Protein AF-A0A534DVJ3-F1 (afdb_monomer_lite)

Secondary structure (DSSP, 8-state):
--PPPHHHHHHHHHHH--EES--SSEEEEETTEEEEEEEEETTEEEPPEEEEEEEE--SS-S---TTS--GGGEEEEESS---PPTT--EEEEESSEE---TT--------GGGT--B-TT-EEEBTTS-EEEHHHHHHHHHTT---EEEEE-GGG-EEEEE------------EEEE-TTS-EEEE-TTPEEEBTTS-EEEGGG--TT--B----EEEETTEEEEEETTTTEEEEHHHHHHHHHHHTTSS---TTEEEEETTS-TT---GGGEEEEEHHHHHHHHHHHHH-TT--HHHHHHHHHT-

Sequence (307 aa):
MSIKSDNWIRRMAREHAMIEPFEPGQVREVNGHRIVSYGTSSYGYDVRCADEFKIFTNINSTIVDPKNFDEKSFVDFRGDVCIVPPNSFALARTVEYFRVPRNVLIITVGKSTFARCFRGDTRVALVDGRSATLEEMARGHDSGELYWGYSIGPGSRLIVTLLDAPRFIGRDALSEVALDNGELIHATPDHLFMRRDGRMAQAQSLRPGDGLMPLYRDLVRGYEAVYQPLGGYMYPTHRLADEWNLRHEIYADIPGTHRHHMDFDRRNNRPTNIERMPASEHIRLHNADNYGEEFDPDAHGAAIQAS

Foldseek 3Di:
DDQDFLVVVVCCCVVPVQKPPADSDWDQDDPNDGDDIFHGDGRDGRWDWAQKKWAADCPPDPDQDPVDHDSVRTDIGGDPDDDHDAPTDMDTDTPMDGDADPVDDDDDDDDPVVPWDWPQQQWFQFLLRDTHGLVRVLVVVVVVDWTWGWDQDPPRWIAIDTPPRRHDDDDDDWQWDADPVRDIITIRQQHWFQFLVRDTDGSVRDDPPTHTDDWDWDADPQFIWTATSVVRDTGTLLVSLVVVCCVVPVDHDDPQWDWDQCVNRNRGSHNVRIDIDHNLVVQVVVQCVPPPPPDDSVVVVVVVVVD

pLDDT: mean 87.38, std 13.04, range [31.83, 98.44]

Radius of gyration: 26.39 Å; chains: 1; bounding box: 72×38×75 Å

Structure (mmCIF, N/CA/C/O backbone):
data_AF-A0A534DVJ3-F1
#
_entry.id   AF-A0A534DVJ3-F1
#
loop_
_atom_site.group_PDB
_atom_site.id
_atom_site.type_symbol
_atom_site.label_atom_id
_atom_site.label_alt_id
_atom_site.label_comp_id
_atom_site.label_asym_id
_atom_site.label_entity_id
_atom_site.label_seq_id
_atom_site.pdbx_PDB_ins_code
_atom_site.Cartn_x
_atom_site.Cartn_y
_atom_site.Cartn_z
_atom_site.occupancy
_atom_site.B_iso_or_equiv
_atom_site.auth_seq_id
_atom_site.auth_comp_id
_atom_site.auth_asym_id
_atom_site.auth_atom_id
_atom_site.pdbx_PDB_model_num
ATOM 1 N N . MET A 1 1 ? -19.506 10.132 29.745 1.00 70.50 1 MET A N 1
ATOM 2 C CA . MET A 1 1 ? -19.384 8.718 29.319 1.00 70.50 1 MET A CA 1
ATOM 3 C C . MET A 1 1 ? -17.905 8.376 29.250 1.00 70.50 1 MET A C 1
ATOM 5 O O . MET A 1 1 ? -17.149 9.218 28.792 1.00 70.50 1 MET A O 1
ATOM 9 N N . SER A 1 2 ? -17.488 7.214 29.752 1.00 88.19 2 SER A N 1
ATOM 10 C CA . SER A 1 2 ? -16.088 6.765 29.715 1.00 88.19 2 SER A CA 1
ATOM 11 C C . SER A 1 2 ? -15.912 5.600 28.743 1.00 88.19 2 SER A C 1
ATOM 13 O O . SER A 1 2 ? -16.839 4.803 28.572 1.00 88.19 2 SER A O 1
ATOM 15 N N . ILE A 1 3 ? -14.722 5.493 28.144 1.00 92.94 3 ILE A N 1
ATOM 16 C CA . ILE A 1 3 ? -14.326 4.329 27.344 1.00 92.94 3 ILE A CA 1
ATOM 17 C C . ILE A 1 3 ? -14.332 3.094 28.252 1.00 92.94 3 ILE A C 1
ATOM 19 O O . ILE A 1 3 ? -13.865 3.141 29.393 1.00 92.94 3 ILE A O 1
ATOM 23 N N . LYS A 1 4 ? -14.922 2.001 27.768 1.00 95.50 4 LYS A N 1
ATOM 24 C CA . LYS A 1 4 ? -15.084 0.765 28.536 1.00 95.50 4 LYS A CA 1
ATOM 25 C C . LYS A 1 4 ? -13.904 -0.171 28.302 1.00 95.50 4 LYS A C 1
ATOM 27 O O . LYS A 1 4 ? -13.424 -0.293 27.182 1.00 95.50 4 LYS A O 1
ATOM 32 N N . SER A 1 5 ? -13.445 -0.817 29.371 1.00 96.25 5 SER A N 1
ATOM 33 C CA . SER A 1 5 ? -12.366 -1.804 29.310 1.00 96.25 5 SER A CA 1
ATOM 34 C C . SER A 1 5 ? -12.845 -3.145 28.761 1.00 96.25 5 SER A C 1
ATOM 36 O O . SER A 1 5 ? -14.035 -3.470 28.810 1.00 96.25 5 SER A O 1
ATOM 38 N N . ASP A 1 6 ? -11.889 -3.953 28.321 1.00 96.62 6 ASP A N 1
ATOM 39 C CA . ASP A 1 6 ? -12.062 -5.350 27.928 1.00 96.62 6 ASP A CA 1
ATOM 40 C C . ASP A 1 6 ? -12.907 -6.174 28.919 1.00 96.62 6 ASP A C 1
ATOM 42 O O . ASP A 1 6 ? -13.826 -6.882 28.514 1.00 96.62 6 ASP A O 1
ATOM 46 N N . ASN A 1 7 ? -12.673 -6.038 30.226 1.00 96.75 7 ASN A N 1
ATOM 47 C CA . ASN A 1 7 ? -13.420 -6.741 31.269 1.00 96.75 7 ASN A CA 1
ATOM 48 C C . ASN A 1 7 ? -14.903 -6.368 31.270 1.00 96.75 7 ASN A C 1
ATOM 50 O O . ASN A 1 7 ? -15.763 -7.234 31.441 1.00 96.75 7 ASN A O 1
ATOM 54 N N . TRP A 1 8 ? -15.216 -5.089 31.046 1.00 97.69 8 TRP A N 1
ATOM 55 C CA . TRP A 1 8 ? -16.600 -4.651 30.915 1.00 97.69 8 TRP A CA 1
ATOM 56 C C . TRP A 1 8 ? -17.225 -5.214 29.635 1.00 97.69 8 TRP A C 1
ATOM 58 O O . TRP A 1 8 ? -18.333 -5.741 29.697 1.00 97.69 8 TRP A O 1
ATOM 68 N N . ILE A 1 9 ? -16.507 -5.173 28.506 1.00 97.56 9 ILE A N 1
ATOM 69 C CA . ILE A 1 9 ? -16.986 -5.698 27.217 1.00 97.56 9 ILE A CA 1
ATOM 70 C C . ILE A 1 9 ? -17.290 -7.199 27.330 1.00 97.56 9 ILE A C 1
ATOM 72 O O . ILE A 1 9 ? -18.394 -7.620 26.986 1.00 97.56 9 ILE A O 1
ATOM 76 N N . ARG A 1 10 ? -16.367 -7.993 27.894 1.00 97.81 10 ARG A N 1
ATOM 77 C CA . ARG A 1 10 ? -16.543 -9.438 28.135 1.00 97.81 10 ARG A CA 1
ATOM 78 C C . ARG A 1 10 ? -17.765 -9.734 28.994 1.00 97.81 10 ARG A C 1
ATOM 80 O O . ARG A 1 10 ? -18.529 -10.644 28.678 1.00 97.81 10 ARG A O 1
ATOM 87 N N . ARG A 1 11 ? -17.958 -8.966 30.072 1.00 97.94 11 ARG A N 1
ATOM 88 C CA . ARG A 1 11 ? -19.124 -9.112 30.947 1.00 97.94 11 ARG A CA 1
ATOM 89 C C . ARG A 1 11 ? -20.419 -8.836 30.187 1.00 97.94 11 ARG A C 1
ATOM 91 O O . ARG A 1 11 ? -21.323 -9.659 30.222 1.00 97.94 11 ARG A O 1
ATOM 98 N N . MET A 1 12 ? -20.488 -7.725 29.453 1.00 97.88 12 MET A N 1
ATOM 99 C CA . MET A 1 12 ? -21.688 -7.355 28.695 1.00 97.88 12 MET A CA 1
ATOM 100 C C . MET A 1 12 ? -22.006 -8.339 27.567 1.00 97.88 12 MET A C 1
ATOM 102 O O . MET A 1 12 ? -23.175 -8.624 27.314 1.00 97.88 12 MET A O 1
ATOM 106 N N . ALA A 1 13 ? -20.988 -8.884 26.902 1.00 97.38 13 ALA A N 1
ATOM 107 C CA . ALA A 1 13 ? -21.185 -9.926 25.905 1.00 97.38 13 ALA A CA 1
ATOM 108 C C . ALA A 1 13 ? -21.742 -11.214 26.535 1.00 97.38 13 ALA A C 1
ATOM 110 O O . ALA A 1 13 ? -22.705 -11.770 26.019 1.00 97.38 13 ALA A O 1
ATOM 111 N N . ARG A 1 14 ? -21.201 -11.651 27.681 1.00 96.56 14 ARG A N 1
ATOM 112 C CA . ARG A 1 14 ? -21.624 -12.887 28.362 1.00 96.56 14 ARG A CA 1
ATOM 113 C C . ARG A 1 14 ? -23.001 -12.786 29.023 1.00 96.56 14 ARG A C 1
ATOM 115 O O . ARG A 1 14 ? -23.791 -13.712 28.912 1.00 96.56 14 ARG A O 1
ATOM 122 N N . GLU A 1 15 ? -23.263 -11.700 29.745 1.00 97.38 15 GLU A N 1
ATOM 123 C CA . GLU A 1 15 ? -24.462 -11.559 30.587 1.00 97.38 15 GLU A CA 1
ATOM 124 C C . GLU A 1 15 ? -25.652 -10.959 29.831 1.00 97.38 15 GLU A C 1
ATOM 126 O O . GLU A 1 15 ? -26.801 -11.219 30.180 1.00 97.38 15 GLU A O 1
ATOM 131 N N . HIS A 1 16 ? -25.392 -10.161 28.792 1.00 96.75 16 HIS A N 1
ATOM 132 C CA . HIS A 1 16 ? -26.426 -9.408 28.075 1.00 96.75 16 HIS A CA 1
ATOM 133 C C . HIS A 1 16 ? -26.433 -9.651 26.563 1.00 96.75 16 HIS A C 1
ATOM 135 O O . HIS A 1 16 ? -27.155 -8.955 25.851 1.00 96.75 16 HIS A O 1
ATOM 141 N N . ALA A 1 17 ? -25.632 -10.600 26.060 1.00 96.94 17 ALA A N 1
ATOM 142 C CA . ALA A 1 17 ? -25.513 -10.899 24.630 1.00 96.94 17 ALA A CA 1
ATOM 143 C C . ALA A 1 17 ? -25.267 -9.637 23.778 1.00 96.94 17 ALA A C 1
ATOM 145 O O . ALA A 1 17 ? -25.807 -9.495 22.676 1.00 96.94 17 ALA A O 1
ATOM 146 N N . MET A 1 18 ? -24.476 -8.692 24.316 1.00 98.06 18 MET A N 1
ATOM 147 C CA . MET A 1 18 ? -24.210 -7.399 23.673 1.00 98.06 18 MET A CA 1
ATOM 148 C C . MET A 1 18 ? -23.543 -7.561 22.299 1.00 98.06 18 MET A C 1
ATOM 150 O O . MET A 1 18 ? -23.756 -6.720 21.431 1.00 98.06 18 MET A O 1
ATOM 154 N N . ILE A 1 19 ? -22.748 -8.618 22.111 1.00 98.31 19 ILE A N 1
ATOM 155 C CA . ILE A 1 19 ? -22.026 -8.947 20.876 1.00 98.31 19 ILE A CA 1
ATOM 156 C C . ILE A 1 19 ? -22.206 -10.446 20.628 1.00 98.31 19 ILE A C 1
ATOM 158 O O . ILE A 1 19 ? -21.977 -11.232 21.547 1.00 98.31 19 ILE A O 1
ATOM 162 N N . GLU A 1 20 ? -22.606 -10.850 19.423 1.00 97.44 20 GLU A N 1
ATOM 163 C CA . GLU A 1 20 ? -22.798 -12.264 19.083 1.00 97.44 20 GLU A CA 1
ATOM 164 C C . GLU A 1 20 ? -22.541 -12.538 17.591 1.00 97.44 20 GLU A C 1
ATOM 166 O O . GLU A 1 20 ? -23.169 -11.891 16.757 1.00 97.44 20 GLU A O 1
ATOM 171 N N . PRO A 1 21 ? -21.670 -13.494 17.218 1.00 97.75 21 PRO A N 1
ATOM 172 C CA . PRO A 1 21 ? -20.777 -14.275 18.083 1.00 97.75 21 PRO A CA 1
ATOM 173 C C . PRO A 1 21 ? -19.704 -13.409 18.773 1.00 97.75 21 PRO A C 1
ATOM 175 O O . PRO A 1 21 ? -19.268 -12.400 18.228 1.00 97.75 21 PRO A O 1
ATOM 178 N N . PHE A 1 22 ? -19.261 -13.811 19.970 1.00 97.94 22 PHE A N 1
ATOM 179 C CA . PHE A 1 22 ? -18.288 -13.060 20.775 1.00 97.94 22 PHE A CA 1
ATOM 180 C C . PHE A 1 22 ? -16.959 -13.799 20.942 1.00 97.94 22 PHE A C 1
ATOM 182 O O . PHE A 1 22 ? -16.946 -14.965 21.329 1.00 97.94 22 PHE A O 1
ATOM 189 N N . GLU A 1 23 ? -15.853 -13.083 20.740 1.00 98.06 23 GLU A N 1
ATOM 190 C CA . GLU A 1 23 ? -14.493 -13.580 20.955 1.00 98.06 23 GLU A CA 1
ATOM 191 C C . GLU A 1 23 ? -13.803 -12.838 22.128 1.00 98.06 23 GLU A C 1
ATOM 193 O O . GLU A 1 23 ? -13.500 -11.639 22.018 1.00 98.06 23 GLU A O 1
ATOM 198 N N . PRO A 1 24 ? -13.560 -13.500 23.281 1.00 96.88 24 PRO A N 1
ATOM 199 C CA . PRO A 1 24 ? -12.990 -12.863 24.474 1.00 96.88 24 PRO A CA 1
ATOM 200 C C . PRO A 1 24 ? -11.517 -12.447 24.345 1.00 96.88 24 PRO A C 1
ATOM 202 O O . PRO A 1 24 ? -11.051 -11.652 25.175 1.00 96.88 24 PRO A O 1
ATOM 205 N N . GLY A 1 25 ? -10.785 -12.996 23.371 1.00 95.75 25 GLY A N 1
ATOM 206 C CA . GLY A 1 25 ? -9.379 -12.691 23.104 1.00 95.75 25 GLY A CA 1
ATOM 207 C C . GLY A 1 25 ? -9.148 -11.963 21.779 1.00 95.75 25 GLY A C 1
ATOM 208 O O . GLY A 1 25 ? -10.082 -11.614 21.067 1.00 95.75 25 GLY A O 1
ATOM 209 N N . GLN A 1 26 ? -7.875 -11.735 21.449 1.00 95.69 26 GLN A N 1
ATOM 210 C CA . GLN A 1 26 ? -7.461 -11.318 20.108 1.00 95.69 26 GLN A CA 1
ATOM 211 C C . GLN A 1 26 ? -7.081 -12.549 19.291 1.00 95.69 26 GLN A C 1
ATOM 213 O O . GLN A 1 26 ? -6.083 -13.203 19.596 1.00 95.69 26 GLN A O 1
ATOM 218 N N . VAL A 1 27 ? -7.820 -12.816 18.219 1.00 96.56 27 VAL A N 1
ATOM 219 C CA . VAL A 1 27 ? -7.477 -13.860 17.248 1.00 96.56 27 VAL A CA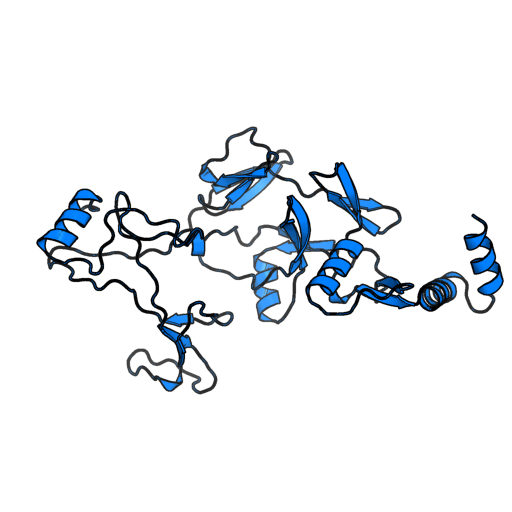 1
ATOM 220 C C . VAL A 1 27 ? -6.637 -13.232 16.147 1.00 96.56 27 VAL A C 1
ATOM 222 O O . VAL A 1 27 ? -7.034 -12.233 15.554 1.00 96.56 27 VAL A O 1
ATOM 225 N N . ARG A 1 28 ? -5.446 -13.785 15.899 1.00 91.50 28 ARG A N 1
ATOM 226 C CA . ARG A 1 28 ? -4.465 -13.268 14.920 1.00 91.50 28 ARG A CA 1
ATOM 227 C C . ARG A 1 28 ? -4.069 -14.293 13.859 1.00 91.50 28 ARG A C 1
ATOM 229 O O . ARG A 1 28 ? -3.415 -13.939 12.880 1.00 91.50 28 ARG A O 1
ATOM 236 N N . GLU A 1 29 ? -4.453 -15.546 14.064 1.00 92.81 29 GLU A N 1
ATOM 237 C CA . GLU A 1 29 ? -4.119 -16.674 13.208 1.00 92.81 29 GLU A CA 1
ATOM 238 C C . GLU A 1 29 ? -5.298 -17.645 13.183 1.00 92.81 29 GLU A C 1
ATOM 240 O O . GLU A 1 29 ? -5.909 -17.903 14.220 1.00 92.81 29 GLU A O 1
ATOM 245 N N . VAL A 1 30 ? -5.619 -18.157 11.999 1.00 89.19 30 VAL A N 1
ATOM 246 C CA . VAL A 1 30 ? -6.644 -19.181 11.782 1.00 89.19 30 VAL A CA 1
ATOM 247 C C . VAL A 1 30 ? -6.054 -20.210 10.823 1.00 89.19 30 VAL A C 1
ATOM 249 O O . VAL A 1 30 ? -5.502 -19.840 9.790 1.00 89.19 30 VAL A O 1
ATOM 252 N N . ASN A 1 31 ? -6.136 -21.498 11.166 1.00 90.38 31 ASN A N 1
ATOM 253 C CA . ASN A 1 31 ? -5.617 -22.605 10.348 1.00 90.38 31 ASN A CA 1
ATOM 25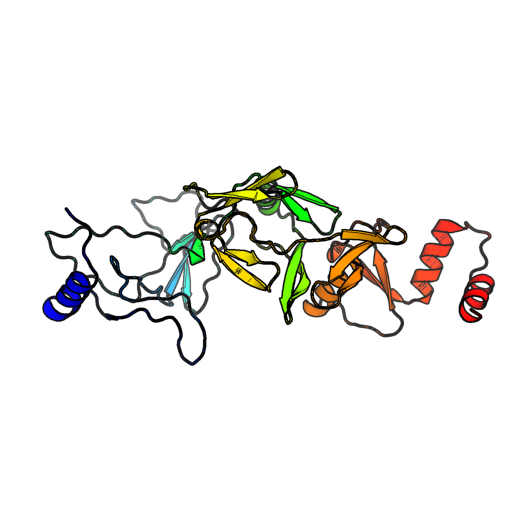4 C C . ASN A 1 31 ? -4.137 -22.454 9.929 1.00 90.38 31 ASN A C 1
ATOM 256 O O . ASN A 1 31 ? -3.775 -22.809 8.813 1.00 90.38 31 ASN A O 1
ATOM 260 N N . GLY A 1 32 ? -3.278 -21.899 10.791 1.00 87.56 32 GLY A N 1
ATOM 261 C CA . GLY A 1 32 ? -1.858 -21.684 10.472 1.00 87.56 32 GLY A CA 1
ATOM 262 C C . GLY A 1 32 ? -1.568 -20.437 9.627 1.00 87.56 32 GLY A C 1
ATOM 263 O O . GLY A 1 32 ? -0.409 -20.149 9.330 1.00 87.56 32 GLY A O 1
ATOM 264 N N . HIS A 1 33 ? -2.596 -19.674 9.242 1.00 79.50 33 HIS A N 1
ATOM 265 C CA . HIS A 1 33 ? -2.454 -18.461 8.444 1.00 79.50 33 HIS A CA 1
ATOM 266 C C . HIS A 1 33 ? -2.700 -17.214 9.287 1.00 79.50 33 HIS A C 1
ATOM 268 O O . HIS A 1 33 ? -3.707 -17.097 9.990 1.00 79.50 33 HIS A O 1
ATOM 274 N N . ARG A 1 34 ? -1.784 -16.245 9.190 1.00 84.50 34 ARG A N 1
ATOM 275 C CA . ARG A 1 34 ? -1.977 -14.918 9.785 1.00 84.50 34 ARG A CA 1
ATOM 276 C C . ARG A 1 34 ? -3.141 -14.203 9.110 1.00 84.50 34 ARG A C 1
ATOM 278 O O . ARG A 1 34 ? -3.223 -14.176 7.887 1.00 84.50 34 ARG A O 1
ATOM 285 N N . ILE A 1 35 ? -3.979 -13.561 9.916 1.00 88.00 35 ILE A N 1
ATOM 286 C CA . ILE A 1 35 ? -5.140 -12.793 9.453 1.00 88.00 35 ILE A CA 1
ATOM 287 C C . ILE A 1 35 ? -5.105 -11.358 9.986 1.00 88.00 35 ILE A C 1
ATOM 289 O O . ILE A 1 35 ? -4.385 -11.045 10.940 1.00 88.00 35 ILE A O 1
ATOM 293 N N . VAL A 1 36 ? -5.926 -10.478 9.403 1.00 87.62 36 VAL A N 1
ATOM 294 C CA . VAL A 1 36 ? -6.291 -9.225 10.077 1.00 87.62 36 VAL A CA 1
ATOM 295 C C . VAL A 1 36 ? -7.025 -9.612 11.357 1.00 87.62 36 VAL A C 1
ATOM 297 O O . VAL A 1 36 ? -8.033 -10.312 11.302 1.00 87.62 36 VAL A O 1
ATOM 300 N N . SER A 1 37 ? -6.478 -9.217 12.509 1.00 91.75 37 SER A N 1
ATOM 301 C CA . SER A 1 37 ? -6.961 -9.726 13.793 1.00 91.75 37 SER A CA 1
ATOM 302 C C . SER A 1 37 ? -8.425 -9.370 14.058 1.00 91.75 37 SER A C 1
ATOM 304 O O . SER A 1 37 ? -8.959 -8.451 13.438 1.00 91.75 37 SER A O 1
ATOM 306 N N . TYR A 1 38 ? -9.075 -10.037 15.006 1.00 96.75 38 TYR A N 1
ATOM 307 C CA . TYR A 1 38 ? -10.403 -9.653 15.498 1.00 96.75 38 TYR A CA 1
ATOM 308 C C . TYR A 1 38 ? -10.596 -10.055 16.969 1.00 96.75 38 TYR A C 1
ATOM 310 O O . TYR A 1 38 ? -9.740 -10.728 17.548 1.00 96.75 38 TYR A O 1
ATOM 318 N N . GLY A 1 39 ? -11.715 -9.640 17.568 1.00 97.31 39 GLY A N 1
ATOM 319 C CA . GLY A 1 39 ? -12.087 -9.953 18.947 1.00 97.31 39 GLY A CA 1
ATOM 320 C C . GLY A 1 39 ? -11.760 -8.848 19.955 1.00 97.31 39 GLY A C 1
ATOM 321 O O . GLY A 1 39 ? -11.511 -7.692 19.605 1.00 97.31 39 GLY A O 1
ATOM 322 N N . THR A 1 40 ? -11.793 -9.181 21.242 1.00 97.06 40 THR A N 1
ATOM 323 C CA . THR A 1 40 ? -11.684 -8.193 22.329 1.00 97.06 40 THR A CA 1
ATOM 324 C C . THR A 1 40 ? -10.274 -7.601 22.431 1.00 97.06 40 THR A C 1
ATOM 326 O O . THR A 1 40 ? -9.295 -8.328 22.573 1.00 97.06 40 THR A O 1
ATOM 329 N N . SER A 1 41 ? -10.175 -6.271 22.419 1.00 92.56 41 SER A N 1
ATOM 330 C CA . SER A 1 41 ? -8.962 -5.482 22.681 1.00 92.56 41 SER A CA 1
ATOM 331 C C . SER A 1 41 ? -9.074 -4.763 24.035 1.00 92.56 41 SER A C 1
ATOM 333 O O . SER A 1 41 ? -10.145 -4.748 24.638 1.00 92.56 41 SER A O 1
ATOM 335 N N . SER A 1 42 ? -7.996 -4.139 24.525 1.00 89.75 42 SER A N 1
ATOM 336 C CA . SER A 1 42 ? -7.928 -3.537 25.872 1.00 89.75 42 SER A CA 1
ATOM 337 C C . SER A 1 42 ? -9.071 -2.557 26.177 1.00 89.75 42 SER A C 1
ATOM 339 O O . SER A 1 42 ? -9.554 -2.497 27.308 1.00 89.75 42 SER A O 1
ATOM 341 N N . TYR A 1 43 ? -9.517 -1.805 25.167 1.00 93.75 43 TYR A N 1
ATOM 342 C CA . TYR A 1 43 ? -10.552 -0.770 25.284 1.00 93.75 43 TYR A CA 1
ATOM 343 C C . TYR A 1 43 ? -11.530 -0.766 24.101 1.00 93.75 43 TYR A C 1
ATOM 345 O O . TYR A 1 43 ? -12.074 0.273 23.730 1.00 93.75 43 TYR A O 1
ATOM 353 N N . GLY A 1 44 ? -11.726 -1.919 23.466 1.00 95.44 44 GLY A N 1
ATOM 354 C CA . GLY A 1 44 ? -12.557 -2.016 22.272 1.00 95.44 44 GLY A CA 1
ATOM 355 C C . GLY A 1 44 ? -12.795 -3.452 21.837 1.00 95.44 44 GLY A C 1
ATOM 356 O O . GLY A 1 44 ? -12.316 -4.398 22.461 1.00 95.44 44 GLY A O 1
ATOM 357 N N . TYR A 1 45 ? -13.543 -3.607 20.755 1.00 97.38 45 TYR A N 1
ATOM 358 C CA . TYR A 1 45 ? -13.808 -4.899 20.143 1.00 97.38 45 TYR A CA 1
ATOM 359 C C . TYR A 1 45 ? -13.621 -4.781 18.635 1.00 97.38 45 TYR A C 1
ATOM 361 O O . TYR A 1 45 ? -14.243 -3.938 17.992 1.00 97.38 45 TYR A O 1
ATOM 369 N N . ASP A 1 46 ? -12.757 -5.624 18.090 1.00 96.81 46 ASP A N 1
ATOM 370 C CA . ASP A 1 46 ? -12.459 -5.662 16.671 1.00 96.81 46 ASP A CA 1
ATOM 371 C C . ASP A 1 46 ? -13.452 -6.581 15.956 1.00 96.81 46 ASP A C 1
ATOM 373 O O . ASP A 1 46 ? -13.448 -7.795 16.170 1.00 96.81 46 ASP A O 1
ATOM 377 N N . VAL A 1 47 ? -14.291 -5.999 15.103 1.00 96.75 47 VAL A N 1
ATOM 378 C CA . VAL A 1 47 ? -15.296 -6.728 14.317 1.00 96.75 47 VAL A CA 1
ATOM 379 C C . VAL A 1 47 ? -14.700 -7.376 13.073 1.00 96.75 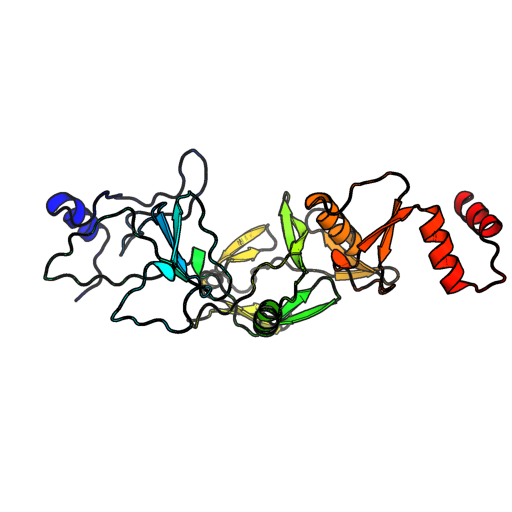47 VAL A C 1
ATOM 381 O O . VAL A 1 47 ? -13.687 -6.917 12.540 1.00 96.75 47 VAL A O 1
ATOM 384 N N . ARG A 1 48 ? -15.360 -8.427 12.584 1.00 96.44 48 ARG A N 1
ATOM 385 C CA . ARG A 1 48 ? -15.041 -9.069 11.302 1.00 96.44 48 ARG A CA 1
ATOM 386 C C . ARG A 1 48 ? -15.948 -8.553 10.195 1.00 96.44 48 ARG A C 1
ATOM 388 O O . ARG A 1 48 ? -17.115 -8.255 10.436 1.00 96.44 48 ARG A O 1
ATOM 395 N N . CYS A 1 49 ? -15.420 -8.518 8.976 1.00 95.81 49 CYS A N 1
ATOM 396 C CA . CYS A 1 49 ? -16.202 -8.308 7.761 1.00 95.81 49 CYS A CA 1
ATOM 397 C C . CYS A 1 49 ? -16.844 -9.637 7.331 1.00 95.81 49 CYS A C 1
ATOM 399 O O . CYS A 1 49 ? -16.161 -10.661 7.346 1.00 95.81 49 CYS A O 1
ATOM 401 N N . ALA A 1 50 ? -18.134 -9.635 6.996 1.00 97.12 50 ALA A N 1
ATOM 402 C CA . ALA A 1 50 ? -18.800 -10.795 6.403 1.00 97.12 50 ALA A CA 1
ATOM 403 C C . ALA A 1 50 ? -18.403 -10.985 4.925 1.00 97.12 50 ALA A C 1
ATOM 405 O O . ALA A 1 50 ? -17.783 -10.112 4.325 1.00 97.12 50 ALA A O 1
ATOM 406 N N . ASP A 1 51 ? -18.793 -12.120 4.345 1.00 96.81 51 ASP A N 1
ATOM 407 C CA . ASP A 1 51 ? -18.512 -12.514 2.958 1.00 96.81 51 ASP A CA 1
ATOM 408 C C . ASP A 1 51 ? -19.492 -11.912 1.934 1.00 96.81 51 ASP A C 1
ATOM 410 O O . ASP A 1 51 ? -19.435 -12.263 0.762 1.00 96.81 51 ASP A O 1
ATOM 414 N N . GLU A 1 52 ? -20.394 -11.023 2.358 1.00 97.38 52 GLU A N 1
ATOM 415 C CA . GLU A 1 52 ? -21.443 -10.408 1.537 1.00 97.38 52 GLU A CA 1
ATOM 416 C C . GLU A 1 52 ? -21.184 -8.907 1.364 1.00 97.38 52 GLU A C 1
ATOM 418 O O . GLU A 1 52 ? -21.119 -8.154 2.343 1.00 97.38 52 GLU A O 1
ATOM 423 N N . PHE A 1 53 ? -21.084 -8.475 0.108 1.00 96.19 53 PHE A N 1
ATOM 424 C CA . PHE A 1 53 ? -20.706 -7.124 -0.282 1.00 96.19 53 PHE A CA 1
ATOM 425 C C . PHE A 1 53 ? -21.693 -6.536 -1.293 1.00 96.19 53 PHE A C 1
ATOM 427 O O . PHE A 1 53 ? -22.188 -7.231 -2.179 1.00 96.19 53 PHE A O 1
ATOM 434 N N . LYS A 1 54 ? -21.920 -5.225 -1.198 1.00 94.25 54 LYS A N 1
ATOM 435 C CA . LYS A 1 54 ? -22.580 -4.408 -2.223 1.00 94.25 54 LYS A CA 1
ATOM 436 C C . LYS A 1 54 ? -21.567 -3.417 -2.775 1.00 94.25 54 LYS A C 1
ATOM 438 O O . LYS A 1 54 ? -21.208 -2.463 -2.085 1.00 94.25 54 LYS A O 1
ATOM 443 N N . ILE A 1 55 ? -21.090 -3.643 -3.993 1.00 91.12 55 ILE A N 1
ATOM 444 C CA . ILE A 1 55 ? -20.056 -2.822 -4.635 1.00 91.12 55 ILE A CA 1
ATOM 445 C C . ILE A 1 55 ? -20.738 -1.726 -5.451 1.00 91.12 55 ILE A C 1
ATOM 447 O O . ILE A 1 55 ? -21.540 -2.037 -6.328 1.00 91.12 55 ILE A O 1
ATOM 451 N N . PHE A 1 56 ? -20.445 -0.456 -5.173 1.00 88.62 56 PHE A N 1
ATOM 452 C CA . PHE A 1 56 ? -21.062 0.655 -5.896 1.00 88.62 56 PHE A CA 1
ATOM 453 C C . PHE A 1 56 ? -20.652 0.666 -7.377 1.00 88.62 56 PHE A C 1
ATOM 455 O O . PHE A 1 56 ? -19.478 0.484 -7.714 1.00 88.62 56 PHE A O 1
ATOM 462 N N . THR A 1 57 ? -21.625 0.923 -8.254 1.00 82.38 57 THR A N 1
ATOM 463 C CA . THR A 1 57 ? -21.444 1.090 -9.698 1.00 82.38 57 THR A CA 1
ATOM 464 C C . THR A 1 57 ? -22.232 2.294 -10.210 1.00 82.38 57 THR A C 1
ATOM 466 O O . THR A 1 57 ? -23.399 2.489 -9.876 1.00 82.38 57 THR A O 1
ATOM 469 N N . ASN A 1 58 ? -21.601 3.101 -11.062 1.00 74.69 58 ASN A N 1
ATOM 470 C CA . ASN A 1 58 ? -22.203 4.283 -11.684 1.00 74.69 58 ASN A CA 1
ATOM 471 C C . ASN A 1 58 ? -22.794 4.003 -13.079 1.00 74.69 58 ASN A C 1
ATOM 473 O O . ASN A 1 58 ? -23.229 4.934 -13.751 1.00 74.69 58 ASN A O 1
ATOM 477 N N . ILE A 1 59 ? -22.832 2.738 -13.519 1.00 74.69 59 ILE A N 1
ATOM 478 C CA . ILE A 1 59 ? -23.316 2.352 -14.858 1.00 74.69 59 ILE A CA 1
ATOM 479 C C . ILE A 1 59 ? -24.781 2.770 -15.076 1.00 74.69 59 ILE A C 1
ATOM 481 O O . ILE A 1 59 ? -25.151 3.168 -16.178 1.00 74.69 59 ILE A O 1
ATOM 485 N N . ASN A 1 60 ? -25.610 2.694 -14.030 1.00 64.44 60 ASN A N 1
ATOM 486 C CA . ASN A 1 60 ? -27.065 2.839 -14.140 1.00 64.44 60 ASN A CA 1
ATOM 487 C C . ASN A 1 60 ? -27.622 4.177 -13.625 1.00 64.44 60 ASN A C 1
ATOM 489 O O . ASN A 1 60 ? -28.805 4.441 -13.833 1.00 64.44 60 ASN A O 1
ATOM 493 N N . SER A 1 61 ? -26.828 5.008 -12.938 1.00 62.19 61 SER A N 1
ATOM 494 C CA . SER A 1 61 ? -27.335 6.238 -12.318 1.00 62.19 61 SER A CA 1
ATOM 495 C C . SER A 1 61 ? -26.281 7.341 -12.242 1.00 62.19 61 SER A C 1
ATOM 497 O O . SER A 1 61 ? -25.133 7.104 -11.872 1.00 62.19 61 SER A O 1
ATOM 499 N N . THR A 1 62 ? -26.689 8.570 -12.561 1.00 58.28 62 THR A N 1
ATOM 500 C CA . THR A 1 62 ? -25.860 9.781 -12.458 1.00 58.28 62 THR A CA 1
ATOM 501 C C . THR A 1 62 ? -25.996 10.486 -11.105 1.00 58.28 62 THR A C 1
ATOM 503 O O . THR A 1 62 ? -25.213 11.391 -10.819 1.00 58.28 62 THR A O 1
ATOM 506 N N . ILE A 1 63 ? -26.969 10.099 -10.266 1.00 77.50 63 ILE A N 1
ATOM 507 C CA . ILE A 1 63 ? -27.264 10.755 -8.983 1.00 77.50 63 ILE A CA 1
ATOM 508 C C . ILE A 1 63 ? -27.557 9.702 -7.908 1.00 77.50 63 ILE A C 1
ATOM 510 O O . ILE A 1 63 ? -28.416 8.840 -8.080 1.00 77.50 63 ILE A O 1
ATOM 514 N N . VAL A 1 64 ? -26.866 9.808 -6.772 1.00 78.75 64 VAL A N 1
ATOM 515 C CA . VAL A 1 64 ? -27.147 9.026 -5.560 1.00 78.75 64 VAL A CA 1
ATOM 516 C C . VAL A 1 64 ? -28.131 9.812 -4.692 1.00 78.75 64 VAL A C 1
ATOM 518 O O . VAL A 1 64 ? -27.803 10.913 -4.253 1.00 78.75 64 VAL A O 1
ATOM 521 N N . ASP A 1 65 ? -29.316 9.254 -4.429 1.00 84.19 65 ASP A N 1
ATOM 522 C CA . ASP A 1 65 ? -30.299 9.816 -3.491 1.00 84.19 65 ASP A CA 1
ATOM 523 C C . ASP A 1 65 ? -30.293 9.026 -2.166 1.00 84.19 65 ASP A C 1
ATOM 525 O O . ASP A 1 65 ? -30.841 7.924 -2.100 1.00 84.19 65 ASP A O 1
ATOM 529 N N . PRO A 1 66 ? -29.724 9.569 -1.072 1.00 83.94 66 PRO A N 1
ATOM 530 C CA . PRO A 1 66 ? -29.680 8.882 0.218 1.00 83.94 66 PRO A CA 1
ATOM 531 C C . PRO A 1 66 ? -31.057 8.610 0.841 1.00 83.94 66 PRO A C 1
ATOM 533 O O . PRO A 1 66 ? -31.153 7.788 1.750 1.00 83.94 66 PRO A O 1
ATOM 536 N N . LYS A 1 67 ? -32.117 9.309 0.404 1.00 88.94 67 LYS A N 1
ATOM 537 C CA . LYS A 1 67 ? -33.491 9.067 0.874 1.00 88.94 67 LYS A CA 1
ATOM 538 C C . LYS A 1 67 ? -34.177 7.938 0.107 1.00 88.94 67 LYS A C 1
ATOM 540 O O . LYS A 1 67 ? -35.093 7.330 0.651 1.00 88.94 67 LYS A O 1
ATOM 545 N N . ASN A 1 68 ? -33.731 7.666 -1.119 1.00 86.06 68 ASN A N 1
ATOM 546 C CA . ASN A 1 68 ? -34.280 6.649 -2.010 1.00 86.06 68 ASN A CA 1
ATOM 547 C C . ASN A 1 68 ? -33.152 5.723 -2.479 1.00 86.06 68 ASN A C 1
ATOM 549 O O . ASN A 1 68 ? -32.666 5.832 -3.603 1.00 86.06 68 ASN A O 1
ATOM 553 N N . PHE A 1 69 ? -32.717 4.829 -1.588 1.00 83.44 69 PHE A N 1
ATOM 554 C CA . PHE A 1 69 ? -31.646 3.876 -1.876 1.00 83.44 69 PHE A CA 1
ATOM 555 C C . PHE A 1 69 ? -32.013 2.979 -3.070 1.00 83.44 69 PHE A C 1
ATOM 557 O O . PHE A 1 69 ? -32.986 2.228 -3.004 1.00 83.44 69 PHE A O 1
ATOM 564 N N . ASP A 1 70 ? -31.229 3.054 -4.148 1.00 85.62 70 ASP A N 1
ATOM 565 C CA . ASP A 1 70 ? -31.423 2.254 -5.360 1.00 85.62 70 ASP A CA 1
ATOM 566 C C . ASP A 1 70 ? -30.456 1.067 -5.389 1.00 85.62 70 ASP A C 1
ATOM 568 O O . ASP A 1 70 ? -29.247 1.227 -5.584 1.00 85.62 70 ASP A O 1
ATOM 572 N N . GLU A 1 71 ? -30.995 -0.143 -5.241 1.00 84.88 71 GLU A N 1
ATOM 573 C CA . GLU A 1 71 ? -30.219 -1.385 -5.296 1.00 84.88 71 GLU A CA 1
ATOM 574 C C . GLU A 1 71 ? -29.496 -1.574 -6.639 1.00 84.88 71 GLU A C 1
ATOM 576 O O . GLU A 1 71 ? -28.446 -2.208 -6.671 1.00 84.88 71 GLU A O 1
ATOM 581 N N . LYS A 1 72 ? -29.980 -0.967 -7.734 1.00 85.25 72 LYS A N 1
ATOM 582 C CA . LYS A 1 72 ? -29.339 -1.047 -9.061 1.00 85.25 72 LYS A CA 1
ATOM 583 C C . LYS A 1 72 ? -28.028 -0.269 -9.163 1.00 85.25 72 LYS A C 1
ATOM 585 O O . LYS A 1 72 ? -27.290 -0.457 -10.134 1.00 85.25 72 LYS A O 1
ATOM 590 N N . SER A 1 73 ? -27.754 0.606 -8.194 1.00 86.19 73 SER A N 1
ATOM 591 C CA . SER A 1 73 ? -26.470 1.306 -8.057 1.00 86.19 73 SER A CA 1
ATOM 592 C C . SER A 1 73 ? -25.397 0.430 -7.397 1.00 86.19 73 SER A C 1
ATOM 594 O O . SER A 1 73 ? -24.283 0.896 -7.160 1.00 86.19 73 SER A O 1
ATOM 596 N N . PHE A 1 74 ? -25.712 -0.835 -7.095 1.00 90.00 74 PHE A N 1
ATOM 597 C CA . PHE A 1 74 ? -24.790 -1.785 -6.493 1.00 90.00 74 PHE A CA 1
ATOM 598 C C . PHE A 1 74 ? -24.763 -3.113 -7.248 1.00 90.00 74 PHE A C 1
ATOM 600 O O . PHE A 1 74 ? -25.771 -3.587 -7.766 1.00 90.00 74 PHE A O 1
ATOM 607 N N . VAL A 1 75 ? -23.588 -3.733 -7.267 1.00 90.38 75 VAL A N 1
ATOM 608 C CA . VAL A 1 75 ? -23.401 -5.129 -7.655 1.00 90.38 75 VAL A CA 1
ATOM 609 C C . VAL A 1 75 ? -23.272 -5.950 -6.381 1.00 90.38 75 VAL A C 1
ATOM 611 O O . VAL A 1 75 ? -22.385 -5.693 -5.562 1.00 90.38 75 VAL A O 1
ATOM 614 N N . ASP A 1 76 ? -24.159 -6.926 -6.212 1.00 93.94 76 ASP A N 1
ATOM 615 C CA . ASP A 1 76 ? -24.052 -7.903 -5.133 1.00 93.94 76 ASP A CA 1
ATOM 616 C C . ASP A 1 76 ? -22.888 -8.855 -5.413 1.00 93.94 76 ASP A C 1
ATOM 618 O O . ASP A 1 76 ? -22.789 -9.457 -6.484 1.00 93.94 76 ASP A O 1
ATOM 622 N N . PHE A 1 77 ? -22.006 -9.000 -4.432 1.00 93.88 77 PHE A N 1
ATOM 623 C CA . PHE A 1 77 ? -20.860 -9.890 -4.496 1.00 93.88 77 PHE A CA 1
ATOM 624 C C . PHE A 1 77 ? -20.776 -10.717 -3.217 1.00 93.88 77 PHE A C 1
ATOM 626 O O . PHE A 1 77 ? -20.894 -10.188 -2.112 1.00 93.88 77 PHE A O 1
ATOM 633 N N . ARG A 1 78 ? -20.543 -12.023 -3.370 1.00 96.88 78 ARG A N 1
ATOM 634 C CA . ARG A 1 78 ? -20.276 -12.928 -2.254 1.00 96.88 78 ARG A CA 1
ATOM 635 C C . ARG A 1 78 ? -18.957 -13.653 -2.471 1.00 96.88 78 ARG A C 1
ATOM 637 O O . ARG A 1 78 ? -18.796 -14.323 -3.489 1.00 96.88 78 ARG A O 1
ATOM 644 N N . GLY A 1 79 ? -18.041 -13.547 -1.516 1.00 92.69 79 GLY A N 1
ATOM 645 C CA . GLY A 1 79 ? -16.750 -14.223 -1.582 1.00 92.69 79 GLY A CA 1
ATOM 646 C C . GLY A 1 79 ? -15.791 -13.816 -0.470 1.00 92.69 79 GLY A C 1
ATOM 647 O O . GLY A 1 79 ? -16.012 -12.836 0.237 1.00 92.69 79 GLY A O 1
ATOM 648 N N . ASP A 1 80 ? -14.696 -14.565 -0.347 1.00 89.44 80 ASP A N 1
ATOM 649 C CA . ASP A 1 80 ? -13.696 -14.370 0.714 1.00 89.44 80 ASP A CA 1
ATOM 650 C C . ASP A 1 80 ? -12.889 -13.068 0.553 1.00 89.44 80 ASP A C 1
ATOM 652 O O . ASP A 1 80 ? -12.350 -12.535 1.524 1.00 89.44 80 ASP A O 1
ATOM 656 N N . VAL A 1 81 ? -12.799 -12.546 -0.676 1.00 88.94 81 VAL A N 1
ATOM 657 C CA . VAL A 1 81 ? -12.063 -11.324 -1.019 1.00 88.94 81 VAL A CA 1
ATOM 658 C C . VAL A 1 81 ? -12.919 -10.449 -1.930 1.00 88.94 81 VAL A C 1
ATOM 660 O O . VAL A 1 81 ? -13.245 -10.844 -3.046 1.00 88.94 81 VAL A O 1
ATOM 663 N N . CYS A 1 82 ? -13.248 -9.240 -1.469 1.00 86.31 82 CYS A N 1
ATOM 664 C CA . CYS A 1 82 ? -13.941 -8.224 -2.259 1.00 86.31 82 CYS A CA 1
ATOM 665 C C . CYS A 1 82 ? -12.943 -7.218 -2.837 1.00 86.31 82 CYS A C 1
ATOM 667 O O . CYS A 1 82 ? -12.189 -6.585 -2.094 1.00 86.31 82 CYS A O 1
ATOM 669 N N . ILE A 1 83 ? -12.983 -7.020 -4.153 1.00 82.75 83 ILE A N 1
ATOM 670 C CA . ILE A 1 83 ? -12.218 -5.975 -4.839 1.00 82.75 83 ILE A CA 1
ATOM 671 C C . ILE A 1 83 ? -13.108 -4.736 -4.946 1.00 82.75 83 ILE A C 1
ATOM 673 O O . ILE A 1 83 ? -14.143 -4.765 -5.607 1.00 82.75 83 ILE A O 1
ATOM 677 N N . VAL A 1 84 ? -12.716 -3.647 -4.282 1.00 82.00 84 VAL A N 1
ATOM 678 C CA . VAL A 1 84 ? -13.412 -2.355 -4.384 1.00 82.00 84 VAL A CA 1
ATOM 679 C C . VAL A 1 84 ? -12.799 -1.564 -5.543 1.00 82.00 84 VAL A C 1
ATOM 681 O O . VAL A 1 84 ? -11.588 -1.331 -5.510 1.00 82.00 84 VAL A O 1
ATOM 684 N N . PRO A 1 85 ? -13.585 -1.147 -6.556 1.00 74.31 85 PRO A N 1
ATOM 685 C CA . PRO A 1 85 ? -13.064 -0.361 -7.668 1.00 74.31 85 PRO A CA 1
ATOM 686 C C . PRO A 1 85 ? -12.424 0.961 -7.208 1.00 74.31 85 PRO A C 1
ATOM 688 O O . PRO A 1 85 ? -12.841 1.519 -6.184 1.00 74.31 85 PRO A O 1
ATOM 691 N N . PRO A 1 86 ? -11.447 1.498 -7.961 1.00 65.75 86 PRO A N 1
ATOM 692 C CA . PRO A 1 86 ? -10.847 2.799 -7.673 1.00 65.75 86 PRO A CA 1
ATOM 693 C C . PRO A 1 86 ? -11.900 3.903 -7.531 1.00 65.75 86 PRO A C 1
ATOM 695 O O . PRO A 1 86 ? -12.887 3.925 -8.267 1.00 65.75 86 PRO A O 1
ATOM 698 N N . ASN A 1 87 ? -11.703 4.790 -6.547 1.00 62.84 87 ASN A N 1
ATOM 699 C CA . ASN A 1 87 ? -12.567 5.947 -6.253 1.00 62.84 87 ASN A CA 1
ATOM 700 C C . ASN A 1 87 ? -14.054 5.584 -6.032 1.00 62.84 87 ASN A C 1
ATOM 702 O O . ASN A 1 87 ? -14.925 6.451 -6.078 1.00 62.84 87 ASN A O 1
ATOM 706 N N . SER A 1 88 ? -14.333 4.307 -5.766 1.00 81.56 88 SER A N 1
ATOM 707 C CA . SER A 1 88 ? -15.649 3.771 -5.437 1.00 81.56 88 SER A CA 1
ATOM 708 C C . SER A 1 88 ? -15.701 3.373 -3.959 1.00 81.56 88 SER A C 1
ATOM 710 O O . SER A 1 88 ? -14.769 3.600 -3.183 1.00 81.56 88 SER A O 1
ATOM 712 N N . PHE A 1 89 ? -16.811 2.778 -3.546 1.00 86.56 89 PHE A N 1
ATOM 713 C CA . PHE A 1 89 ? -16.978 2.214 -2.217 1.00 86.56 89 PHE A CA 1
ATOM 714 C C . PHE A 1 89 ? -17.746 0.896 -2.293 1.00 86.56 89 PHE A C 1
ATOM 716 O O . PHE A 1 89 ? -18.439 0.598 -3.266 1.00 86.56 89 PHE A O 1
ATOM 723 N N . ALA A 1 90 ? -17.621 0.098 -1.240 1.00 91.56 90 ALA A N 1
ATOM 724 C CA . ALA A 1 90 ? -18.435 -1.086 -1.041 1.00 91.56 90 ALA A CA 1
ATOM 725 C C . ALA A 1 90 ? -19.070 -1.036 0.345 1.00 91.56 90 ALA A C 1
ATOM 727 O O . ALA A 1 90 ? -18.493 -0.500 1.294 1.00 91.56 90 ALA A O 1
ATOM 728 N N . LEU A 1 91 ? -20.263 -1.602 0.450 1.00 94.12 91 LEU A N 1
ATOM 729 C CA . LEU A 1 91 ? -20.925 -1.851 1.718 1.00 94.12 91 LEU A CA 1
ATOM 730 C C . LEU A 1 91 ? -20.750 -3.323 2.069 1.00 94.12 91 LEU A C 1
ATOM 732 O O . LEU A 1 91 ? -20.836 -4.190 1.205 1.00 94.12 91 LEU A O 1
ATOM 736 N N . ALA A 1 92 ? -20.537 -3.590 3.347 1.00 96.25 92 ALA A N 1
ATOM 737 C CA . ALA A 1 92 ? -20.538 -4.924 3.917 1.00 96.25 92 ALA A CA 1
ATOM 738 C C . ALA A 1 92 ? -21.221 -4.862 5.282 1.00 96.25 92 ALA A C 1
ATOM 740 O O . ALA A 1 92 ? -21.511 -3.781 5.807 1.00 96.25 92 ALA A O 1
ATOM 741 N N . ARG A 1 93 ? -21.458 -6.026 5.877 1.00 96.50 93 ARG A N 1
ATOM 742 C CA . ARG A 1 93 ? -21.935 -6.136 7.257 1.00 96.50 93 ARG A CA 1
ATOM 743 C C . ARG A 1 93 ? -20.877 -6.774 8.142 1.00 96.50 93 ARG A C 1
ATOM 745 O O . ARG A 1 93 ? -19.999 -7.496 7.670 1.00 96.50 93 ARG A O 1
ATOM 752 N N . THR A 1 94 ? -20.989 -6.535 9.441 1.00 97.62 94 THR A N 1
ATOM 753 C CA . THR A 1 94 ? -20.203 -7.274 10.424 1.00 97.62 94 THR A CA 1
ATOM 754 C C . THR A 1 94 ? -20.661 -8.730 10.495 1.00 97.62 94 THR A C 1
ATOM 756 O O . THR A 1 94 ? -21.831 -9.045 10.252 1.00 97.62 94 THR A O 1
ATOM 759 N N . VAL A 1 95 ? -19.742 -9.633 10.842 1.00 97.94 95 VAL A N 1
ATOM 760 C CA . VAL A 1 95 ? -20.116 -10.999 11.251 1.00 97.94 95 VAL A CA 1
ATOM 761 C C . VAL A 1 95 ? -20.864 -10.946 12.582 1.00 97.94 95 VAL A C 1
ATOM 763 O O . VAL A 1 95 ? -21.831 -11.673 12.785 1.00 97.94 95 VAL A O 1
ATOM 766 N N . GLU A 1 96 ? -20.425 -10.070 13.485 1.00 98.44 96 GLU A N 1
ATOM 767 C CA . GLU A 1 96 ? -21.043 -9.865 14.787 1.00 98.44 96 GLU A CA 1
ATOM 768 C C . GLU A 1 96 ? -22.327 -9.038 14.706 1.00 98.44 96 GLU A C 1
ATOM 770 O O . GLU A 1 96 ? -22.385 -7.992 14.057 1.00 98.44 96 GLU A O 1
ATOM 775 N N . TYR A 1 97 ? -23.334 -9.472 15.454 1.00 97.94 97 TYR A N 1
ATOM 776 C CA . TYR A 1 97 ? -24.555 -8.745 15.747 1.00 97.94 97 TYR A CA 1
ATOM 777 C C . TYR A 1 97 ? -24.432 -8.027 17.096 1.00 97.94 97 TYR A C 1
ATOM 779 O O . TYR A 1 97 ? -23.981 -8.611 18.084 1.00 97.94 97 TYR A O 1
ATOM 787 N N . PHE A 1 98 ? -24.857 -6.762 17.148 1.00 97.69 98 PHE A N 1
ATOM 788 C CA . PHE A 1 98 ? -24.734 -5.910 18.332 1.00 97.69 98 PHE A CA 1
ATOM 789 C C . PHE A 1 98 ? -26.095 -5.591 18.955 1.00 97.69 98 PHE A C 1
ATOM 791 O O . PHE A 1 98 ? -26.987 -5.056 18.300 1.00 97.69 98 PHE A O 1
ATOM 798 N N . ARG A 1 99 ? -26.225 -5.839 20.262 1.00 97.75 99 ARG A N 1
ATOM 799 C CA . ARG A 1 99 ? -27.386 -5.465 21.088 1.00 97.75 99 ARG A CA 1
ATOM 800 C C . ARG A 1 99 ? -26.964 -4.388 22.081 1.00 97.75 99 ARG A C 1
ATOM 802 O O . ARG A 1 99 ? -26.624 -4.674 23.227 1.00 97.75 99 ARG A O 1
ATOM 809 N N . VAL A 1 100 ? -26.913 -3.142 21.609 1.00 96.75 100 VAL A N 1
ATOM 810 C CA . VAL A 1 100 ? -26.333 -2.020 22.362 1.00 96.75 100 VAL A CA 1
ATOM 811 C C . VAL A 1 100 ? -27.265 -1.588 23.508 1.00 96.75 100 VAL A C 1
ATOM 813 O O . VAL A 1 100 ? -28.411 -1.210 23.251 1.00 96.75 100 VAL A O 1
ATOM 816 N N . PRO A 1 101 ? -26.808 -1.610 24.775 1.00 95.38 101 PRO A N 1
ATOM 817 C CA . PRO A 1 101 ? -27.599 -1.126 25.904 1.00 95.38 101 PRO A CA 1
ATOM 818 C C . PRO A 1 101 ? -27.937 0.364 25.773 1.00 95.38 101 PRO A C 1
ATOM 820 O O . PRO A 1 101 ? -27.127 1.152 25.294 1.00 95.38 101 PRO A O 1
ATOM 823 N N . ARG A 1 102 ? -29.099 0.788 26.289 1.00 95.88 102 ARG A N 1
ATOM 824 C CA . ARG A 1 102 ? -29.592 2.179 26.165 1.00 95.88 102 ARG A CA 1
ATOM 825 C C . ARG A 1 102 ? -28.655 3.258 26.720 1.00 95.88 102 ARG A C 1
ATOM 827 O O . ARG A 1 102 ? -28.775 4.416 26.344 1.00 95.88 102 ARG A O 1
ATOM 834 N N . ASN A 1 103 ? -27.762 2.902 27.639 1.00 94.12 103 ASN A N 1
ATOM 835 C CA . ASN A 1 103 ? -26.798 3.811 28.259 1.00 94.12 103 ASN A CA 1
ATOM 836 C C . ASN A 1 103 ? -25.396 3.739 27.622 1.00 94.12 103 ASN A C 1
ATOM 838 O O . ASN A 1 103 ? -24.426 4.192 28.233 1.00 94.12 103 ASN A O 1
ATOM 842 N N . VAL A 1 104 ? -25.275 3.138 26.436 1.00 95.56 104 VAL A N 1
ATOM 843 C CA . VAL A 1 104 ? -24.010 2.919 25.732 1.00 95.56 104 VAL A CA 1
ATOM 844 C C . VAL A 1 104 ? -24.084 3.546 24.344 1.00 95.56 104 VAL A C 1
ATOM 846 O O . VAL A 1 104 ? -25.054 3.366 23.616 1.00 95.56 104 VAL A O 1
ATOM 849 N N . LEU A 1 105 ? -23.019 4.255 23.974 1.00 96.25 105 LEU A N 1
ATOM 850 C CA . LEU A 1 105 ? -22.750 4.713 22.615 1.00 96.25 105 LEU A CA 1
ATOM 851 C C . LEU A 1 105 ? -21.491 3.997 22.119 1.00 96.25 105 LEU A C 1
ATOM 853 O O . LEU A 1 105 ? -20.513 3.898 22.863 1.00 96.25 105 LEU A O 1
ATOM 857 N N . ILE A 1 106 ? -21.517 3.513 20.878 1.00 95.94 106 ILE A N 1
ATOM 858 C CA . ILE A 1 106 ? -20.376 2.862 20.225 1.00 95.94 106 ILE A CA 1
ATOM 859 C C . ILE A 1 106 ? -19.844 3.793 19.137 1.00 95.94 106 ILE A C 1
ATOM 861 O O . ILE A 1 106 ? -20.619 4.359 18.371 1.00 95.94 106 ILE A O 1
ATOM 865 N N . ILE A 1 107 ? -18.521 3.932 19.073 1.00 93.94 107 ILE A N 1
ATOM 866 C CA . ILE A 1 107 ? -17.809 4.611 17.988 1.00 93.94 107 ILE A CA 1
ATOM 867 C C . ILE A 1 107 ? -16.994 3.547 17.256 1.00 93.94 107 ILE A C 1
ATOM 869 O O . ILE A 1 107 ? -16.276 2.776 17.893 1.00 93.94 107 ILE A O 1
ATOM 873 N N . THR A 1 108 ? -17.107 3.501 15.932 1.00 92.44 108 THR A N 1
ATOM 874 C CA . THR A 1 108 ? -16.351 2.583 15.073 1.00 92.44 108 THR A CA 1
ATOM 875 C C . THR A 1 108 ? -15.212 3.324 14.390 1.00 92.44 108 THR A C 1
ATOM 877 O O . THR A 1 108 ? -15.436 4.368 13.779 1.00 92.44 108 THR A O 1
ATOM 880 N N . VAL A 1 109 ? -14.004 2.771 14.460 1.00 86.62 109 VAL A N 1
ATOM 881 C CA . VAL A 1 109 ? -12.808 3.313 13.803 1.00 86.62 109 VAL A CA 1
ATOM 882 C C . VAL A 1 109 ? -12.163 2.238 12.935 1.00 86.62 109 VAL A C 1
ATOM 884 O O . VAL A 1 109 ? -12.223 1.051 13.263 1.00 86.62 109 VAL A O 1
ATOM 887 N N . GLY A 1 110 ? -11.571 2.646 11.812 1.00 81.62 110 GLY A N 1
ATOM 888 C CA . GLY A 1 110 ? -10.851 1.734 10.928 1.00 81.62 110 GLY A CA 1
ATOM 889 C C . GLY A 1 110 ? -9.617 1.150 11.615 1.00 81.62 110 GLY A C 1
ATOM 890 O O . GLY A 1 110 ? -8.977 1.805 12.439 1.00 81.62 110 GLY A O 1
ATOM 891 N N . LYS A 1 111 ? -9.260 -0.090 11.273 1.00 80.50 111 LYS A N 1
ATOM 892 C CA . LYS A 1 111 ? -7.989 -0.660 11.726 1.00 80.50 111 LYS A CA 1
ATOM 893 C C . LYS A 1 111 ? -6.825 -0.058 10.959 1.00 80.50 111 LYS A C 1
ATOM 895 O O . LYS A 1 111 ? -6.880 0.045 9.738 1.00 80.50 111 LYS A O 1
ATOM 900 N N . SER A 1 112 ? -5.726 0.148 11.674 1.00 62.84 112 SER A N 1
ATOM 901 C CA . SER A 1 112 ? -4.394 0.461 11.143 1.00 62.84 112 SER A CA 1
ATOM 902 C C . SER A 1 112 ? -4.030 -0.320 9.884 1.00 62.84 112 SER A C 1
ATOM 904 O O . SER A 1 112 ? -3.526 0.234 8.923 1.00 62.84 112 SER A O 1
ATOM 906 N N . THR A 1 113 ? -4.328 -1.622 9.837 1.00 61.72 113 THR A N 1
ATOM 907 C CA . THR A 1 113 ? -4.017 -2.473 8.671 1.00 61.72 113 THR A CA 1
ATOM 908 C C . THR A 1 113 ? -4.685 -2.008 7.371 1.00 61.72 113 THR A C 1
ATOM 910 O O . THR A 1 113 ? -4.151 -2.286 6.305 1.00 61.72 113 THR A O 1
ATOM 913 N N . PHE A 1 114 ? -5.775 -1.241 7.450 1.00 60.72 114 PHE A N 1
ATOM 914 C CA . PHE A 1 114 ? -6.417 -0.599 6.302 1.00 60.72 114 PHE A CA 1
ATOM 915 C C . PHE A 1 114 ? -5.962 0.860 6.071 1.00 60.72 114 PHE A C 1
ATOM 917 O O . PHE A 1 114 ? -6.387 1.458 5.088 1.00 60.72 114 PHE A O 1
ATOM 924 N N . ALA A 1 115 ? -5.117 1.433 6.942 1.00 56.72 115 ALA A N 1
ATOM 925 C CA . ALA A 1 115 ? -4.815 2.870 7.000 1.00 56.72 115 ALA A CA 1
ATOM 926 C C . ALA A 1 115 ? -3.324 3.236 7.222 1.00 56.72 115 ALA A C 1
ATOM 928 O O . ALA A 1 115 ? -3.024 4.366 7.601 1.00 56.72 115 ALA A O 1
ATOM 929 N N . ARG A 1 116 ? -2.365 2.325 6.982 1.00 69.75 116 ARG A N 1
ATOM 930 C CA . ARG A 1 116 ? -0.924 2.656 7.068 1.00 69.75 116 ARG A CA 1
ATOM 931 C C . ARG A 1 116 ? -0.521 3.522 5.886 1.00 69.75 116 ARG A C 1
ATOM 933 O O . ARG A 1 116 ? -0.356 3.011 4.779 1.00 69.75 116 ARG A O 1
ATOM 940 N N . CYS A 1 117 ? -0.306 4.811 6.122 1.00 84.44 117 CYS A N 1
ATOM 941 C CA . CYS A 1 117 ? -0.077 5.755 5.033 1.00 84.44 117 CYS A CA 1
ATOM 942 C C . CYS A 1 117 ? 1.070 6.719 5.298 1.00 84.44 117 CYS A C 1
ATOM 944 O O . CYS A 1 117 ? 1.472 6.961 6.434 1.00 84.44 117 CYS A O 1
ATOM 946 N N . PHE A 1 118 ? 1.598 7.242 4.200 1.00 92.81 118 PHE A N 1
ATOM 947 C CA . PHE A 1 118 ? 2.551 8.338 4.161 1.00 92.81 118 PHE A CA 1
ATOM 948 C C . PHE A 1 118 ? 1.816 9.644 3.845 1.00 92.81 118 PHE A C 1
ATOM 950 O O . PHE A 1 118 ? 0.701 9.630 3.315 1.00 92.81 118 PHE A O 1
ATOM 957 N N . ARG A 1 119 ? 2.449 10.782 4.132 1.00 94.88 119 ARG A N 1
ATOM 958 C CA . ARG A 1 119 ? 1.974 12.088 3.660 1.00 94.88 119 ARG A CA 1
ATOM 959 C C . ARG A 1 119 ? 2.115 12.181 2.140 1.00 94.88 119 ARG A C 1
ATOM 961 O O . ARG A 1 119 ? 3.048 11.620 1.569 1.00 94.88 119 ARG A O 1
ATOM 968 N N . GLY A 1 120 ? 1.199 12.902 1.493 1.00 93.94 120 GLY A N 1
ATOM 969 C CA . GLY A 1 120 ? 1.108 12.969 0.029 1.00 93.94 120 GLY A CA 1
ATOM 970 C C . GLY A 1 120 ? 2.365 13.480 -0.685 1.00 93.94 120 GLY A C 1
ATOM 971 O O . GLY A 1 120 ? 2.624 13.067 -1.807 1.00 93.94 120 GLY A O 1
ATOM 972 N N . ASP A 1 121 ? 3.187 14.304 -0.039 1.00 94.19 121 ASP A N 1
ATOM 973 C CA . ASP A 1 121 ? 4.450 14.822 -0.583 1.00 94.19 121 ASP A CA 1
ATOM 974 C C . ASP A 1 121 ? 5.627 13.838 -0.486 1.00 94.19 121 ASP A C 1
ATOM 976 O O . ASP A 1 121 ? 6.714 14.131 -0.985 1.00 94.19 121 ASP A O 1
ATOM 980 N N . THR A 1 122 ? 5.425 12.667 0.123 1.00 94.56 122 THR A N 1
ATOM 981 C CA . THR A 1 122 ? 6.443 11.613 0.171 1.00 94.56 122 THR A CA 1
ATOM 982 C C . THR A 1 122 ? 6.783 11.177 -1.246 1.00 94.56 122 THR A C 1
ATOM 984 O O . THR A 1 122 ? 5.904 10.757 -2.001 1.00 94.56 122 THR A O 1
ATOM 987 N N . ARG A 1 123 ? 8.065 11.274 -1.607 1.00 93.94 123 ARG A N 1
ATOM 988 C CA . ARG A 1 123 ? 8.570 10.887 -2.924 1.00 93.94 123 ARG A CA 1
ATOM 989 C C . ARG A 1 123 ? 8.852 9.393 -2.997 1.00 93.94 123 ARG A C 1
ATOM 991 O O . ARG A 1 123 ? 9.447 8.815 -2.091 1.00 93.94 123 ARG A O 1
ATOM 998 N N . VAL A 1 124 ? 8.472 8.792 -4.115 1.00 94.38 124 VAL A N 1
ATOM 999 C CA . VAL A 1 124 ? 8.684 7.384 -4.432 1.00 94.38 124 VAL A CA 1
ATOM 1000 C C . VAL A 1 124 ? 9.629 7.286 -5.623 1.00 94.38 124 VAL A C 1
ATOM 1002 O O . VAL A 1 124 ? 9.388 7.877 -6.675 1.00 94.38 124 VAL A O 1
ATOM 1005 N N . ALA A 1 125 ? 10.711 6.526 -5.459 1.00 94.81 125 ALA A N 1
ATOM 1006 C CA . ALA A 1 125 ? 11.633 6.229 -6.547 1.00 94.81 125 ALA A CA 1
ATOM 1007 C C . ALA A 1 125 ? 10.984 5.252 -7.538 1.00 94.81 125 ALA A C 1
ATOM 1009 O O . ALA A 1 125 ? 10.630 4.128 -7.169 1.00 94.81 125 ALA A O 1
ATOM 1010 N N . LEU A 1 126 ? 10.859 5.682 -8.791 1.00 97.25 126 LEU A N 1
ATOM 1011 C CA . LEU A 1 126 ? 10.301 4.889 -9.879 1.00 97.25 126 LEU A CA 1
ATOM 1012 C C . LEU A 1 126 ? 11.415 4.290 -10.741 1.00 97.25 126 LEU A C 1
ATOM 1014 O O . LEU A 1 126 ? 12.526 4.818 -10.829 1.00 97.25 126 LEU A O 1
ATOM 1018 N N . VAL A 1 127 ? 11.108 3.166 -11.385 1.00 97.44 127 VAL A N 1
ATOM 1019 C CA . VAL A 1 127 ? 12.071 2.418 -12.217 1.00 97.44 127 VAL A CA 1
ATOM 1020 C C . VAL A 1 127 ? 12.379 3.109 -13.548 1.00 97.44 127 VAL A C 1
ATOM 1022 O O . VAL A 1 127 ? 13.354 2.758 -14.206 1.00 97.44 127 VAL A O 1
ATOM 1025 N N . ASP A 1 128 ? 11.572 4.098 -13.937 1.00 95.44 128 ASP A N 1
ATOM 1026 C CA . ASP A 1 128 ? 11.824 4.979 -15.084 1.00 95.44 128 ASP A CA 1
ATOM 1027 C C . ASP A 1 128 ? 12.745 6.164 -14.751 1.00 95.44 128 ASP A C 1
ATOM 1029 O O . ASP A 1 128 ? 12.897 7.087 -15.546 1.00 95.44 128 ASP A O 1
ATOM 1033 N N . GLY A 1 129 ? 13.336 6.173 -13.554 1.00 93.12 129 GLY A N 1
ATOM 1034 C CA . GLY A 1 129 ? 14.221 7.236 -13.092 1.00 93.12 129 GLY A CA 1
ATOM 1035 C C . GLY A 1 129 ? 13.493 8.452 -12.515 1.00 93.12 129 GLY A C 1
ATOM 1036 O O . GLY A 1 129 ? 14.149 9.306 -11.912 1.00 93.12 129 GLY A O 1
ATOM 1037 N N . ARG A 1 130 ? 12.159 8.534 -12.626 1.00 95.12 130 ARG A N 1
ATOM 1038 C CA . ARG A 1 130 ? 11.381 9.600 -11.983 1.00 95.12 130 ARG A CA 1
ATOM 1039 C C . ARG A 1 130 ? 11.324 9.407 -10.465 1.00 95.12 130 ARG A C 1
ATOM 1041 O O . ARG A 1 130 ? 11.539 8.324 -9.919 1.00 95.12 130 ARG A O 1
ATOM 1048 N N . SER A 1 131 ? 11.009 10.499 -9.775 1.00 94.94 131 SER A N 1
ATOM 1049 C CA . SER A 1 131 ? 10.742 10.523 -8.337 1.00 94.94 131 SER A CA 1
ATOM 1050 C C . SER A 1 131 ? 9.461 11.314 -8.094 1.00 94.94 131 SER A C 1
ATOM 1052 O O . SER A 1 131 ? 9.497 12.533 -7.909 1.00 94.94 131 SER A O 1
ATOM 1054 N N . ALA A 1 132 ? 8.325 10.625 -8.193 1.00 95.31 132 ALA A N 1
ATOM 1055 C CA . ALA A 1 132 ? 7.000 11.220 -8.056 1.00 95.31 132 ALA A CA 1
ATOM 1056 C C . ALA A 1 132 ? 6.558 11.209 -6.592 1.00 95.31 132 ALA A C 1
ATOM 1058 O O . ALA A 1 132 ? 6.868 10.287 -5.840 1.00 95.31 132 ALA A O 1
ATOM 1059 N N . THR A 1 133 ? 5.833 12.236 -6.176 1.00 96.81 133 THR A N 1
ATOM 1060 C CA . THR A 1 133 ? 5.146 12.245 -4.882 1.00 96.81 133 THR A CA 1
ATOM 1061 C C . THR A 1 133 ? 3.947 11.297 -4.909 1.00 96.81 133 THR A C 1
ATOM 1063 O O . THR A 1 133 ? 3.355 11.060 -5.963 1.00 96.81 133 THR A O 1
ATOM 1066 N N . LEU A 1 134 ? 3.541 10.775 -3.751 1.00 95.00 134 LEU A N 1
ATOM 1067 C CA . LEU A 1 134 ? 2.326 9.960 -3.649 1.00 95.00 134 LEU A CA 1
ATOM 1068 C C . LEU A 1 134 ? 1.070 10.712 -4.110 1.00 95.00 134 LEU A C 1
ATOM 1070 O O . LEU A 1 134 ? 0.150 10.095 -4.638 1.00 95.00 134 LEU A O 1
ATOM 1074 N N . GLU A 1 135 ? 1.028 12.034 -3.937 1.00 95.25 135 GLU A N 1
ATOM 1075 C CA . GLU A 1 135 ? -0.057 12.879 -4.433 1.00 95.25 135 GLU A CA 1
ATOM 1076 C C . GLU A 1 135 ? -0.068 12.978 -5.966 1.00 95.25 135 GLU A C 1
ATOM 1078 O O . GLU A 1 135 ? -1.131 12.855 -6.574 1.00 95.25 135 GLU A O 1
ATOM 1083 N N . GLU A 1 136 ? 1.094 13.152 -6.603 1.00 97.00 136 GLU A N 1
ATOM 1084 C CA . GLU A 1 136 ? 1.214 13.105 -8.068 1.00 97.00 136 GLU A CA 1
ATOM 1085 C C . GLU A 1 136 ? 0.811 11.731 -8.605 1.00 97.00 136 GLU A C 1
ATOM 1087 O O . GLU A 1 136 ? 0.017 11.654 -9.541 1.00 97.00 136 GLU A O 1
ATOM 1092 N N . MET A 1 137 ? 1.291 10.657 -7.970 1.00 95.75 137 MET A N 1
ATOM 1093 C CA . MET A 1 137 ? 0.951 9.288 -8.352 1.00 95.75 137 MET A CA 1
ATOM 1094 C C . MET A 1 137 ? -0.543 8.998 -8.212 1.00 95.75 137 MET A C 1
ATOM 1096 O O . MET A 1 137 ? -1.125 8.373 -9.090 1.00 95.75 137 MET A O 1
ATOM 1100 N N . ALA A 1 138 ? -1.182 9.457 -7.133 1.00 92.88 138 ALA A N 1
ATOM 1101 C CA . ALA A 1 138 ? -2.620 9.281 -6.952 1.00 92.88 138 ALA A CA 1
ATOM 1102 C C . ALA A 1 138 ? -3.418 9.971 -8.070 1.00 92.88 138 ALA A C 1
ATOM 1104 O O . ALA A 1 138 ? -4.317 9.370 -8.648 1.00 92.88 138 ALA A O 1
ATOM 1105 N N . ARG A 1 139 ? -3.046 11.207 -8.431 1.00 93.94 139 ARG A N 1
ATOM 1106 C CA . ARG A 1 139 ? -3.705 11.951 -9.517 1.00 93.94 139 ARG A CA 1
ATOM 1107 C C . ARG A 1 139 ? -3.462 11.333 -10.893 1.00 93.94 139 ARG A C 1
ATOM 1109 O O . ARG A 1 139 ? -4.380 11.308 -11.704 1.00 93.94 139 ARG A O 1
ATOM 1116 N N . GLY A 1 140 ? -2.244 10.874 -11.180 1.00 93.38 140 GLY A N 1
ATOM 1117 C CA . GLY A 1 140 ? -1.941 10.244 -12.466 1.00 93.38 140 GLY A CA 1
ATOM 1118 C C . GLY A 1 140 ? -2.542 8.844 -12.591 1.00 93.38 140 GLY A C 1
ATOM 1119 O O . GLY A 1 140 ? -2.965 8.447 -13.671 1.00 93.38 140 GLY A O 1
ATOM 1120 N N . HIS A 1 141 ? -2.691 8.112 -11.488 1.00 91.06 141 HIS A N 1
ATOM 1121 C CA . HIS A 1 141 ? -3.415 6.843 -11.504 1.00 91.06 141 HIS A CA 1
ATOM 1122 C C . HIS A 1 141 ? -4.901 7.032 -11.848 1.00 91.06 141 HIS A C 1
ATOM 1124 O O . HIS A 1 141 ? -5.445 6.246 -12.623 1.00 91.06 141 HIS A O 1
ATOM 1130 N N . ASP A 1 142 ? -5.548 8.098 -11.359 1.00 85.38 142 ASP A N 1
ATOM 1131 C CA . ASP A 1 142 ? -6.931 8.436 -11.737 1.00 85.38 142 ASP A CA 1
ATOM 1132 C C . ASP A 1 142 ? -7.086 8.680 -13.259 1.00 85.38 142 ASP A C 1
ATOM 1134 O O . ASP A 1 142 ? -8.179 8.514 -13.802 1.00 85.38 142 ASP A O 1
ATOM 1138 N N . SER A 1 143 ? -6.004 9.031 -13.972 1.00 90.00 143 SER A N 1
ATOM 1139 C CA . SER A 1 143 ? -5.973 9.152 -15.440 1.00 90.00 143 SER A CA 1
ATOM 1140 C C . SER A 1 143 ? -5.432 7.912 -16.169 1.00 90.00 143 SER A C 1
ATOM 1142 O O . SER A 1 143 ? -5.249 7.949 -17.387 1.00 90.00 143 SER A O 1
ATOM 1144 N N . GLY A 1 144 ? -5.215 6.802 -15.455 1.00 89.25 144 GLY A N 1
ATOM 1145 C CA . GLY A 1 144 ? -4.756 5.526 -16.008 1.00 89.25 144 GLY A CA 1
ATOM 1146 C C . GLY A 1 144 ? -3.236 5.366 -16.092 1.00 89.25 144 GLY A C 1
ATOM 1147 O O . GLY A 1 144 ? -2.758 4.426 -16.730 1.00 89.25 144 GLY A O 1
ATOM 1148 N N . GLU A 1 145 ? -2.453 6.256 -15.476 1.00 94.25 145 GLU A N 1
ATOM 1149 C CA . GLU A 1 145 ? -1.003 6.086 -15.405 1.00 94.25 145 GLU A CA 1
ATOM 1150 C C . GLU A 1 145 ? -0.629 4.913 -14.484 1.00 94.25 145 GLU A C 1
ATOM 1152 O O . GLU A 1 145 ? -1.110 4.784 -13.358 1.00 94.25 145 GLU A O 1
ATOM 1157 N N . LEU A 1 146 ? 0.277 4.063 -14.970 1.00 93.44 146 LEU A N 1
ATOM 1158 C CA . LEU A 1 146 ? 0.842 2.949 -14.215 1.00 93.44 146 LEU A CA 1
ATOM 1159 C C . LEU A 1 146 ? 2.239 3.299 -13.701 1.00 93.44 146 LEU A C 1
ATOM 1161 O O . LEU A 1 146 ? 3.062 3.859 -14.434 1.00 93.44 146 LEU A O 1
ATOM 1165 N N . TYR A 1 147 ? 2.522 2.893 -12.465 1.00 95.94 147 TYR A N 1
ATOM 1166 C CA . TYR A 1 147 ? 3.785 3.161 -11.784 1.00 95.94 147 TYR A CA 1
ATOM 1167 C C . TYR A 1 147 ? 4.472 1.863 -11.381 1.00 95.94 147 TYR A C 1
ATOM 1169 O O . TYR A 1 147 ? 3.868 1.001 -10.749 1.00 95.94 147 TYR A O 1
ATOM 1177 N N . TRP A 1 148 ? 5.765 1.753 -11.675 1.00 97.62 148 TRP A N 1
ATOM 1178 C CA . TRP A 1 148 ? 6.603 0.666 -11.178 1.00 97.62 148 TRP A CA 1
ATOM 1179 C C . TRP A 1 148 ? 7.697 1.232 -10.287 1.00 97.62 148 TRP A C 1
ATOM 1181 O O . TRP A 1 148 ? 8.368 2.203 -10.641 1.00 97.62 148 TRP A O 1
ATOM 1191 N N . GLY A 1 149 ? 7.873 0.606 -9.131 1.00 96.19 149 GLY A N 1
ATOM 1192 C CA . GLY A 1 149 ? 8.866 0.986 -8.137 1.00 96.19 149 GLY A CA 1
ATOM 1193 C C . GLY A 1 149 ? 9.587 -0.225 -7.573 1.00 96.19 149 GLY A C 1
ATOM 1194 O O . GLY A 1 149 ? 9.496 -1.341 -8.093 1.00 96.19 149 GLY A O 1
ATOM 1195 N N . TYR A 1 150 ? 10.297 0.012 -6.479 1.00 93.88 150 TYR A N 1
ATOM 1196 C CA . TYR A 1 150 ? 11.094 -0.994 -5.792 1.00 93.88 150 TYR A CA 1
ATOM 1197 C C . TYR A 1 150 ? 10.357 -1.534 -4.574 1.00 93.88 150 TYR A C 1
ATOM 1199 O O . TYR A 1 150 ? 9.774 -0.777 -3.801 1.00 93.88 150 TYR A O 1
ATOM 1207 N N . SER A 1 151 ? 10.418 -2.846 -4.377 1.00 91.12 151 SER A N 1
ATOM 1208 C CA . SER A 1 151 ? 9.901 -3.507 -3.182 1.00 91.12 151 SER A CA 1
ATOM 1209 C C . SER A 1 151 ? 10.835 -4.626 -2.739 1.00 91.12 151 SER A C 1
ATOM 1211 O O . SER A 1 151 ? 11.756 -5.015 -3.460 1.00 91.12 151 SER A O 1
ATOM 1213 N N . ILE A 1 152 ? 10.607 -5.141 -1.537 1.00 85.75 152 ILE A N 1
ATOM 1214 C CA . ILE A 1 152 ? 11.320 -6.293 -0.997 1.00 85.75 152 ILE A CA 1
ATOM 1215 C C . ILE A 1 152 ? 10.469 -7.538 -1.251 1.00 85.75 152 ILE A C 1
ATOM 1217 O O . ILE A 1 152 ? 9.400 -7.712 -0.669 1.00 85.75 152 ILE A O 1
ATOM 1221 N N . GLY A 1 153 ? 10.946 -8.389 -2.154 1.00 82.31 153 GLY A N 1
ATOM 1222 C CA . GLY A 1 153 ? 10.339 -9.664 -2.506 1.00 82.31 153 GLY A CA 1
ATOM 1223 C C . GLY A 1 153 ? 10.779 -10.820 -1.599 1.00 82.31 153 GLY A C 1
ATOM 1224 O O . GLY A 1 153 ? 11.446 -10.615 -0.578 1.00 82.31 153 GLY A O 1
ATOM 1225 N N . PRO A 1 154 ? 10.429 -12.065 -1.976 1.00 77.38 154 PRO A N 1
ATOM 1226 C CA . PRO A 1 154 ? 10.838 -13.266 -1.255 1.00 77.38 154 PRO A CA 1
ATOM 1227 C C . PRO A 1 154 ? 12.352 -13.327 -1.030 1.00 77.38 154 PRO A C 1
ATOM 1229 O O . PRO A 1 154 ? 13.142 -12.956 -1.900 1.00 77.38 154 PRO A O 1
ATOM 1232 N N . GLY A 1 155 ? 12.755 -13.796 0.153 1.00 77.69 155 GLY A N 1
ATOM 1233 C CA . GLY A 1 155 ? 14.169 -13.866 0.530 1.00 77.69 155 GLY A CA 1
ATOM 1234 C C . GLY A 1 155 ? 14.841 -12.495 0.643 1.00 77.69 155 GLY A C 1
ATOM 1235 O O . GLY A 1 155 ? 16.028 -12.391 0.376 1.00 77.69 155 GLY A O 1
ATOM 1236 N N . SER A 1 156 ? 14.091 -11.442 0.978 1.00 78.31 156 SER A N 1
ATOM 1237 C CA . SER A 1 156 ? 14.579 -10.062 1.133 1.00 78.31 156 SER A CA 1
ATOM 1238 C C . SER A 1 156 ? 15.307 -9.489 -0.092 1.00 78.31 156 SER A C 1
ATOM 1240 O O . SER A 1 156 ? 16.152 -8.599 0.034 1.00 78.31 156 SER A O 1
ATOM 1242 N N . ARG A 1 157 ? 14.993 -10.002 -1.286 1.00 86.62 157 ARG A N 1
ATOM 1243 C CA . ARG A 1 157 ? 15.553 -9.519 -2.548 1.00 86.62 157 ARG A CA 1
ATOM 1244 C C . ARG A 1 157 ? 14.818 -8.259 -2.983 1.00 86.62 157 ARG A C 1
ATOM 1246 O O . ARG A 1 157 ? 13.590 -8.240 -2.995 1.00 86.62 157 ARG A O 1
ATOM 1253 N N . LEU A 1 158 ? 15.551 -7.232 -3.395 1.00 89.69 158 LEU A N 1
ATOM 1254 C CA . LEU A 1 158 ? 14.936 -6.073 -4.026 1.00 89.69 158 LEU A CA 1
ATOM 1255 C C . LEU A 1 158 ? 14.391 -6.479 -5.403 1.00 89.69 158 LEU A C 1
ATOM 1257 O O . LEU A 1 158 ? 15.119 -7.059 -6.214 1.00 89.69 158 LEU A O 1
ATOM 1261 N N . ILE A 1 159 ? 13.123 -6.179 -5.659 1.00 93.62 159 ILE A N 1
ATOM 1262 C CA . ILE A 1 159 ? 12.417 -6.491 -6.902 1.00 93.62 159 ILE A CA 1
ATOM 1263 C C . ILE A 1 159 ? 11.733 -5.245 -7.459 1.00 93.62 159 ILE A C 1
ATOM 1265 O O . ILE A 1 159 ? 11.391 -4.325 -6.716 1.00 93.62 159 ILE A O 1
ATOM 1269 N N . VAL A 1 160 ? 11.484 -5.252 -8.768 1.00 95.88 160 VAL A N 1
ATOM 1270 C CA . VAL A 1 160 ? 10.538 -4.327 -9.398 1.00 95.88 160 VAL A CA 1
ATOM 1271 C C . VAL A 1 160 ? 9.121 -4.834 -9.152 1.00 95.88 160 VAL A C 1
ATOM 1273 O O . VAL A 1 160 ? 8.855 -6.031 -9.299 1.00 95.88 160 VAL A O 1
ATOM 1276 N N . THR A 1 161 ? 8.223 -3.929 -8.770 1.00 94.31 161 THR A N 1
ATOM 1277 C CA . THR A 1 161 ? 6.799 -4.206 -8.566 1.00 94.31 161 THR A CA 1
ATOM 1278 C C . THR A 1 161 ? 5.943 -3.103 -9.170 1.00 94.31 161 THR A C 1
ATOM 1280 O O . THR A 1 161 ? 6.359 -1.945 -9.211 1.00 94.31 161 THR A O 1
ATOM 1283 N N . LEU A 1 162 ? 4.730 -3.462 -9.589 1.00 94.69 162 LEU A N 1
ATOM 1284 C CA . LEU A 1 162 ? 3.679 -2.487 -9.848 1.00 94.69 162 LEU A CA 1
ATOM 1285 C C . LEU A 1 162 ? 3.280 -1.854 -8.507 1.00 94.69 162 LEU A C 1
ATOM 1287 O O . LEU A 1 162 ? 3.077 -2.566 -7.518 1.00 94.69 162 LEU A O 1
ATOM 1291 N N . LEU A 1 163 ? 3.222 -0.528 -8.468 1.00 91.69 163 LEU A N 1
ATOM 1292 C CA . LEU A 1 163 ? 2.702 0.242 -7.345 1.00 91.69 163 LEU A CA 1
ATOM 1293 C C . LEU A 1 163 ? 1.214 0.450 -7.595 1.00 91.69 163 LEU A C 1
ATOM 1295 O O . LEU A 1 163 ? 0.803 1.421 -8.226 1.00 91.69 163 LEU A O 1
ATOM 1299 N N . ASP A 1 164 ? 0.438 -0.536 -7.166 1.00 83.25 164 ASP A N 1
ATOM 1300 C CA . ASP A 1 164 ? -0.976 -0.631 -7.497 1.00 83.25 164 ASP A CA 1
ATOM 1301 C C . ASP A 1 164 ? -1.830 0.358 -6.684 1.00 83.25 164 ASP A C 1
ATOM 1303 O O . ASP A 1 164 ? -1.670 0.491 -5.467 1.00 83.25 164 ASP A O 1
ATOM 1307 N N . ALA A 1 165 ? -2.740 1.044 -7.378 1.00 85.38 165 ALA A N 1
ATOM 1308 C CA . ALA A 1 165 ? -3.749 1.949 -6.830 1.00 85.38 165 ALA A CA 1
ATOM 1309 C C . ALA A 1 165 ? -3.260 2.974 -5.771 1.00 85.38 165 ALA A C 1
ATOM 1311 O O . ALA A 1 165 ? -3.839 3.029 -4.672 1.00 85.38 165 ALA A O 1
ATOM 1312 N N . PRO A 1 166 ? -2.244 3.818 -6.064 1.00 87.25 166 PRO A N 1
ATOM 1313 C CA . PRO A 1 166 ? -1.905 4.953 -5.207 1.00 87.25 166 PRO A CA 1
ATOM 1314 C C . PRO A 1 166 ? -3.128 5.867 -5.063 1.00 87.25 166 PRO A C 1
ATOM 1316 O O . PRO A 1 166 ? -3.783 6.204 -6.045 1.00 87.25 166 PRO A O 1
ATOM 1319 N N . ARG A 1 167 ? -3.474 6.250 -3.830 1.00 86.19 167 ARG A N 1
ATOM 1320 C CA . ARG A 1 167 ? -4.691 7.027 -3.556 1.00 86.19 167 ARG A CA 1
ATOM 1321 C C . ARG A 1 167 ? -4.604 7.825 -2.268 1.00 86.19 167 ARG A C 1
ATOM 1323 O O . ARG A 1 167 ? -3.936 7.432 -1.312 1.00 86.19 167 ARG A O 1
ATOM 1330 N N . PHE A 1 168 ? -5.358 8.916 -2.223 1.00 85.75 168 PHE A N 1
ATOM 1331 C CA . PHE A 1 168 ? -5.613 9.637 -0.984 1.00 85.75 168 PHE A CA 1
ATOM 1332 C C . PHE A 1 168 ? -6.641 8.879 -0.137 1.00 85.75 168 PHE A C 1
ATOM 1334 O O . PHE A 1 168 ? -7.730 8.573 -0.616 1.00 85.75 168 PHE A O 1
ATOM 1341 N N . ILE A 1 169 ? -6.307 8.594 1.124 1.00 81.00 169 ILE A N 1
ATOM 1342 C CA . ILE A 1 169 ? -7.211 7.876 2.038 1.00 81.00 169 ILE A CA 1
ATOM 1343 C C . ILE A 1 169 ? -7.832 8.762 3.126 1.00 81.00 169 ILE A C 1
ATOM 1345 O O . ILE A 1 169 ? -8.849 8.388 3.701 1.00 81.00 169 ILE A O 1
ATOM 1349 N N . GLY A 1 170 ? -7.237 9.919 3.439 1.00 81.38 170 GLY A N 1
ATOM 1350 C CA . GLY A 1 170 ? -7.682 10.763 4.547 1.00 81.38 170 GLY A CA 1
ATOM 1351 C C . GLY A 1 170 ? -6.582 11.632 5.159 1.00 81.38 170 GLY A C 1
ATOM 1352 O O . GLY A 1 170 ? -5.460 11.706 4.660 1.00 81.38 170 GLY A O 1
ATOM 1353 N N . ARG A 1 171 ? -6.930 12.316 6.254 1.00 84.00 171 ARG A N 1
ATOM 1354 C CA . ARG A 1 171 ? -6.016 13.121 7.078 1.00 84.00 171 ARG A CA 1
ATOM 1355 C C . ARG A 1 171 ? -5.947 12.515 8.473 1.00 84.00 171 ARG A C 1
ATOM 1357 O O . ARG A 1 171 ? -6.989 12.173 9.023 1.00 84.00 171 ARG A O 1
ATOM 1364 N N . ASP A 1 172 ? -4.749 12.441 9.036 1.00 85.50 172 ASP A N 1
ATOM 1365 C CA . ASP A 1 172 ? -4.512 11.895 10.372 1.00 85.50 172 ASP A CA 1
ATOM 1366 C C . ASP A 1 172 ? -3.290 12.567 11.024 1.00 85.50 172 ASP A C 1
ATOM 1368 O O . ASP A 1 172 ? -2.580 13.347 10.379 1.00 85.50 172 ASP A O 1
ATOM 1372 N N . ALA A 1 173 ? -3.044 12.275 12.300 1.00 87.62 173 ALA A N 1
ATOM 1373 C CA . ALA A 1 173 ? -1.800 12.607 12.975 1.00 87.62 173 ALA A CA 1
ATOM 1374 C C . ALA A 1 173 ? -0.633 11.835 12.344 1.00 87.62 173 ALA A C 1
ATOM 1376 O O . ALA A 1 173 ? -0.751 10.652 12.025 1.00 87.62 173 ALA A O 1
ATOM 1377 N N . LEU A 1 174 ? 0.512 12.502 12.189 1.00 93.38 174 LEU A N 1
ATOM 1378 C CA . LEU A 1 174 ? 1.700 11.937 11.554 1.00 93.38 174 LEU A CA 1
ATOM 1379 C C . LEU A 1 174 ? 2.874 11.923 12.533 1.00 93.38 174 LEU A C 1
ATOM 1381 O O . LEU A 1 174 ? 3.055 12.848 13.323 1.00 93.38 174 LEU A O 1
ATOM 1385 N N . SER A 1 175 ? 3.678 10.870 12.459 1.00 94.62 175 SER A N 1
ATOM 1386 C CA . SER A 1 175 ? 5.041 10.838 12.978 1.00 94.62 175 SER A CA 1
ATOM 1387 C C . SER A 1 175 ? 5.995 11.386 11.923 1.00 94.62 175 SER A C 1
ATOM 1389 O O . SER A 1 175 ? 5.898 11.037 10.746 1.00 94.62 175 SER A O 1
ATOM 1391 N N . GLU A 1 176 ? 6.917 12.235 12.360 1.00 96.69 176 GLU A N 1
ATOM 1392 C CA . GLU A 1 176 ? 8.035 12.715 11.557 1.00 96.69 176 GLU A CA 1
ATOM 1393 C C . GLU A 1 176 ? 9.263 11.851 11.850 1.00 96.69 176 GLU A C 1
ATOM 1395 O O . GLU A 1 176 ? 9.662 11.687 13.004 1.00 96.69 176 GLU A O 1
ATOM 1400 N N . VAL A 1 177 ? 9.842 11.274 10.801 1.00 95.25 177 VAL A N 1
ATOM 1401 C CA . VAL A 1 177 ? 11.049 10.454 10.861 1.00 95.25 177 VAL A CA 1
ATOM 1402 C C . VAL A 1 177 ? 12.153 11.208 10.132 1.00 95.25 177 VAL A C 1
ATOM 1404 O O . VAL A 1 177 ? 12.114 11.333 8.908 1.00 95.25 177 VAL A O 1
ATOM 1407 N N . ALA A 1 178 ? 13.120 11.723 10.888 1.00 95.44 178 ALA A N 1
ATOM 1408 C CA . ALA A 1 178 ? 14.298 12.379 10.335 1.00 95.44 178 ALA A CA 1
ATOM 1409 C C . ALA A 1 178 ? 15.363 11.343 9.965 1.00 95.44 178 ALA A C 1
ATOM 1411 O O . ALA A 1 178 ? 15.720 10.488 10.781 1.00 95.44 178 ALA A O 1
ATOM 1412 N N . LEU A 1 179 ? 15.857 11.428 8.734 1.00 93.31 179 LEU A N 1
ATOM 1413 C CA . LEU A 1 179 ? 16.923 10.582 8.218 1.00 93.31 179 LEU A CA 1
ATOM 1414 C C . LEU A 1 179 ? 18.298 11.224 8.450 1.00 93.31 179 LEU A C 1
ATOM 1416 O O . LEU A 1 179 ? 18.428 12.425 8.687 1.00 93.31 179 LEU A O 1
ATOM 1420 N N . ASP A 1 180 ? 19.345 10.411 8.365 1.00 92.62 180 ASP A N 1
ATOM 1421 C CA . ASP A 1 180 ? 20.743 10.831 8.514 1.00 92.62 180 ASP A CA 1
ATOM 1422 C C . ASP A 1 180 ? 21.228 11.761 7.389 1.00 92.62 180 ASP A C 1
ATOM 1424 O O . ASP A 1 180 ? 22.181 12.515 7.582 1.00 92.62 180 ASP A O 1
ATOM 1428 N N . ASN A 1 181 ? 20.542 11.763 6.244 1.00 90.00 181 ASN A N 1
ATOM 1429 C CA . ASN A 1 181 ? 20.761 12.697 5.139 1.00 90.00 181 ASN A CA 1
ATOM 1430 C C . ASN A 1 181 ? 20.024 14.048 5.303 1.00 90.00 181 ASN A C 1
ATOM 1432 O O . ASN A 1 181 ? 20.116 14.900 4.421 1.00 90.00 181 ASN A O 1
ATOM 1436 N N . GLY A 1 182 ? 19.298 14.254 6.409 1.00 91.38 182 GLY A N 1
ATOM 1437 C CA . GLY A 1 182 ? 18.526 15.469 6.686 1.00 91.38 182 GLY A CA 1
ATOM 1438 C C . GLY A 1 182 ? 17.137 15.515 6.040 1.00 91.38 182 GLY A C 1
ATOM 1439 O O . GLY A 1 182 ? 16.398 16.472 6.270 1.00 91.38 182 GLY A O 1
ATOM 1440 N N . GLU A 1 183 ? 16.757 14.501 5.261 1.00 91.50 183 GLU A N 1
ATOM 1441 C CA . GLU A 1 183 ? 15.402 14.380 4.729 1.00 91.50 183 GLU A CA 1
ATOM 1442 C C . GLU A 1 183 ? 14.415 13.938 5.816 1.00 91.50 183 GLU A C 1
ATOM 1444 O O . GLU A 1 183 ? 14.773 13.311 6.818 1.00 91.50 183 GLU A O 1
ATOM 1449 N N . LEU A 1 184 ? 13.143 14.268 5.599 1.00 94.38 184 LEU A N 1
ATOM 1450 C CA . LEU A 1 184 ? 12.049 13.952 6.508 1.00 94.38 184 LEU A CA 1
ATOM 1451 C C . LEU A 1 184 ? 11.046 13.039 5.810 1.00 94.38 184 LEU A C 1
ATOM 1453 O O . LEU A 1 184 ? 10.658 13.287 4.669 1.00 94.38 184 LEU A O 1
ATOM 1457 N N . ILE A 1 185 ? 10.586 12.019 6.529 1.00 93.00 185 ILE A N 1
ATOM 1458 C CA . ILE A 1 185 ? 9.458 11.184 6.120 1.00 93.00 185 ILE A CA 1
ATOM 1459 C C . ILE A 1 185 ? 8.324 11.385 7.119 1.00 93.00 185 ILE A C 1
ATOM 1461 O O . ILE A 1 185 ? 8.499 11.189 8.322 1.00 93.00 185 ILE A O 1
ATOM 1465 N N . HIS A 1 186 ? 7.136 11.722 6.620 1.00 96.19 186 HIS A N 1
ATOM 1466 C CA . HIS A 1 186 ? 5.924 11.819 7.428 1.00 96.19 186 HIS A CA 1
ATOM 1467 C C . HIS A 1 186 ? 5.014 10.627 7.152 1.00 96.19 186 HIS A C 1
ATOM 1469 O O . HIS A 1 186 ? 4.586 10.406 6.018 1.00 96.19 186 HIS A O 1
ATOM 1475 N N . ALA A 1 187 ? 4.685 9.871 8.194 1.00 94.19 187 ALA A N 1
ATOM 1476 C CA . ALA A 1 187 ? 3.825 8.696 8.091 1.00 94.19 187 ALA A CA 1
ATOM 1477 C C . ALA A 1 187 ? 2.898 8.586 9.299 1.00 94.19 187 ALA A C 1
ATOM 1479 O O . ALA A 1 187 ? 3.163 9.177 10.345 1.00 94.19 187 ALA A O 1
ATOM 1480 N N . THR A 1 188 ? 1.814 7.823 9.185 1.00 92.25 188 THR A N 1
ATOM 1481 C CA . THR A 1 188 ? 0.972 7.521 10.347 1.00 92.25 188 THR A CA 1
ATOM 1482 C C . THR A 1 188 ? 1.803 6.801 11.430 1.00 92.25 188 THR A C 1
ATOM 1484 O O . THR A 1 188 ? 2.728 6.052 11.095 1.00 92.25 188 THR A O 1
ATOM 1487 N N . PRO A 1 189 ? 1.533 7.010 12.735 1.00 91.94 189 PRO A N 1
ATOM 1488 C CA . PRO A 1 189 ? 2.333 6.446 13.832 1.00 91.94 189 PRO A CA 1
ATOM 1489 C C . PRO A 1 189 ? 2.558 4.927 13.764 1.00 91.94 189 PRO A C 1
ATOM 1491 O O . PRO A 1 189 ? 3.577 4.411 14.224 1.00 91.94 189 PRO A O 1
ATOM 1494 N N . ASP A 1 190 ? 1.617 4.203 13.173 1.00 85.81 190 ASP A N 1
ATOM 1495 C CA . ASP A 1 190 ? 1.587 2.756 12.995 1.00 85.81 190 ASP A CA 1
ATOM 1496 C C . ASP A 1 190 ? 2.201 2.265 11.668 1.00 85.81 190 ASP A C 1
ATOM 1498 O O . ASP A 1 190 ? 2.287 1.048 11.456 1.00 85.81 190 ASP A O 1
ATOM 1502 N N . HIS A 1 191 ? 2.633 3.173 10.783 1.00 89.62 191 HIS A N 1
ATOM 1503 C CA . HIS A 1 191 ? 3.279 2.823 9.522 1.00 89.62 191 HIS A CA 1
ATOM 1504 C C . HIS A 1 191 ? 4.554 2.018 9.786 1.00 89.62 191 HIS A C 1
ATOM 1506 O O . HIS A 1 191 ? 5.367 2.391 10.633 1.00 89.62 191 HIS A O 1
ATOM 1512 N N . LEU A 1 192 ? 4.733 0.898 9.081 1.00 89.62 192 LEU A N 1
ATOM 1513 C CA . LEU A 1 192 ? 5.874 0.014 9.302 1.00 89.62 192 LEU A CA 1
ATOM 1514 C C . LEU A 1 192 ? 7.046 0.388 8.400 1.00 89.62 192 LEU A C 1
ATOM 1516 O O . LEU A 1 192 ? 6.941 0.319 7.181 1.00 89.62 192 LEU A O 1
ATOM 1520 N N . PHE A 1 193 ? 8.187 0.664 9.015 1.00 91.31 193 PHE A N 1
ATOM 1521 C CA . PHE A 1 193 ? 9.474 0.780 8.353 1.00 91.31 193 PHE A CA 1
ATOM 1522 C C . PHE A 1 193 ? 10.254 -0.521 8.508 1.00 91.31 193 PHE A C 1
ATOM 1524 O O . PHE A 1 193 ? 10.293 -1.110 9.592 1.00 91.31 193 PHE A O 1
ATOM 1531 N N . MET A 1 194 ? 10.898 -0.964 7.433 1.00 87.88 194 MET A N 1
ATOM 1532 C CA . MET A 1 194 ? 11.875 -2.044 7.512 1.00 87.88 194 MET A CA 1
ATOM 1533 C C . MET A 1 194 ? 13.191 -1.475 8.035 1.00 87.88 194 MET A C 1
ATOM 1535 O O . MET A 1 194 ? 13.720 -0.513 7.483 1.00 87.88 194 MET A O 1
ATOM 1539 N N . ARG A 1 195 ? 13.724 -2.064 9.102 1.00 90.88 195 ARG A N 1
ATOM 1540 C CA . ARG A 1 195 ? 15.051 -1.750 9.630 1.00 90.88 195 ARG A CA 1
ATOM 1541 C C . ARG A 1 195 ? 16.117 -2.505 8.843 1.00 90.88 195 ARG A C 1
ATOM 1543 O O . ARG A 1 195 ? 15.834 -3.501 8.180 1.00 90.88 195 ARG A O 1
ATOM 1550 N N . ARG A 1 196 ? 17.367 -2.060 8.942 1.00 86.94 196 ARG A N 1
ATOM 1551 C CA . ARG A 1 196 ? 18.518 -2.673 8.258 1.00 86.94 196 ARG A CA 1
ATOM 1552 C C . ARG A 1 196 ? 18.752 -4.137 8.659 1.00 86.94 196 ARG A C 1
ATOM 1554 O O . ARG A 1 196 ? 19.321 -4.891 7.881 1.00 86.94 196 ARG A O 1
ATOM 1561 N N . ASP A 1 197 ? 18.283 -4.544 9.840 1.00 85.56 197 ASP A N 1
ATOM 1562 C CA . ASP A 1 197 ? 18.291 -5.937 10.313 1.00 85.56 197 ASP A CA 1
ATOM 1563 C C . ASP A 1 197 ? 17.148 -6.799 9.726 1.00 85.56 197 ASP A C 1
ATOM 1565 O O . ASP A 1 197 ? 17.006 -7.969 10.082 1.00 85.56 197 ASP A O 1
ATOM 1569 N N . GLY A 1 198 ? 16.320 -6.227 8.845 1.00 82.06 198 GLY A N 1
ATOM 1570 C CA . GLY A 1 198 ? 15.176 -6.870 8.199 1.00 82.06 198 GLY A CA 1
ATOM 1571 C C . GLY A 1 198 ? 13.896 -6.890 9.039 1.00 82.06 198 GLY A C 1
ATOM 1572 O O . GLY A 1 198 ? 12.855 -7.332 8.551 1.00 82.06 198 GLY A O 1
ATOM 1573 N N . ARG A 1 199 ? 13.924 -6.418 10.292 1.00 86.94 199 ARG A N 1
ATOM 1574 C CA . ARG A 1 199 ? 12.729 -6.373 11.146 1.00 86.94 199 ARG A CA 1
ATOM 1575 C C . ARG A 1 199 ? 11.880 -5.152 10.824 1.00 86.94 199 ARG A C 1
ATOM 1577 O O . ARG A 1 199 ? 12.396 -4.079 10.529 1.00 86.94 199 ARG A O 1
ATOM 1584 N N . MET A 1 200 ? 10.566 -5.296 10.951 1.00 86.75 200 MET A N 1
ATOM 1585 C CA . MET A 1 200 ? 9.643 -4.168 10.828 1.00 86.75 200 MET A CA 1
ATOM 1586 C C . MET A 1 200 ? 9.503 -3.442 12.170 1.00 86.75 200 MET A C 1
ATOM 1588 O O . MET A 1 200 ? 9.372 -4.087 13.212 1.00 86.75 200 MET A O 1
ATOM 1592 N N . ALA A 1 201 ? 9.464 -2.114 12.140 1.00 93.25 201 ALA A N 1
ATOM 1593 C CA . ALA A 1 201 ? 9.155 -1.267 13.286 1.00 93.25 201 ALA A CA 1
ATOM 1594 C C . ALA A 1 201 ? 8.125 -0.203 12.896 1.00 93.25 201 ALA A C 1
ATOM 1596 O O . ALA A 1 201 ? 8.154 0.316 11.786 1.00 93.25 201 ALA A O 1
ATOM 1597 N N . GLN A 1 202 ? 7.203 0.115 13.803 1.00 93.75 202 GLN A N 1
ATOM 1598 C CA . GLN A 1 202 ? 6.262 1.219 13.600 1.00 93.75 202 GLN A CA 1
ATOM 1599 C C . GLN A 1 202 ? 6.982 2.566 13.682 1.00 93.75 202 GLN A C 1
ATOM 1601 O O . GLN A 1 202 ? 7.895 2.702 14.498 1.00 93.75 202 GLN A O 1
ATOM 1606 N N . ALA A 1 203 ? 6.516 3.565 12.932 1.00 94.75 203 ALA A N 1
ATOM 1607 C CA . ALA A 1 203 ? 7.055 4.925 12.930 1.00 94.75 203 ALA A CA 1
ATOM 1608 C C . ALA A 1 203 ? 7.226 5.485 14.355 1.00 94.75 203 ALA A C 1
ATOM 1610 O O . ALA A 1 203 ? 8.311 5.911 14.735 1.00 94.75 203 ALA A O 1
ATOM 1611 N N . GLN A 1 204 ? 6.196 5.359 15.199 1.00 94.38 204 GLN A N 1
ATOM 1612 C CA . GLN A 1 204 ? 6.210 5.823 16.596 1.00 94.38 204 GLN A CA 1
ATOM 1613 C C . GLN A 1 204 ? 7.194 5.073 17.515 1.00 94.38 204 GLN A C 1
ATOM 1615 O O . GLN A 1 204 ? 7.521 5.512 18.622 1.00 94.38 204 GLN A O 1
ATOM 1620 N N . SER A 1 205 ? 7.629 3.888 17.093 1.00 95.81 205 SER A N 1
ATOM 1621 C CA . SER A 1 205 ? 8.547 3.037 17.851 1.00 95.81 205 SER A CA 1
ATOM 1622 C C . SER A 1 205 ? 10.005 3.224 17.439 1.00 95.81 205 SER A C 1
ATOM 1624 O O . SER A 1 205 ? 10.877 2.744 18.159 1.00 95.81 205 SER A O 1
ATOM 1626 N N . LEU A 1 206 ? 10.274 3.938 16.341 1.00 96.06 206 LEU A N 1
ATOM 1627 C CA . LEU A 1 206 ? 11.633 4.274 15.927 1.00 96.06 206 LEU A CA 1
ATOM 1628 C C . LEU A 1 206 ? 12.306 5.183 16.959 1.00 96.06 206 LEU A C 1
ATOM 1630 O O . LEU A 1 206 ? 11.662 5.993 17.638 1.00 96.06 206 LEU A O 1
ATOM 1634 N N . ARG A 1 207 ? 13.616 5.018 17.107 1.00 95.19 207 ARG A N 1
ATOM 1635 C CA . ARG A 1 207 ? 14.475 5.821 17.979 1.00 95.19 207 ARG A CA 1
ATOM 1636 C C . ARG A 1 207 ? 15.678 6.343 17.189 1.00 95.19 207 ARG A C 1
ATOM 1638 O O . ARG A 1 207 ? 16.104 5.687 16.239 1.00 95.19 207 ARG A O 1
ATOM 1645 N N . PRO A 1 208 ? 16.260 7.493 17.577 1.00 95.50 208 PRO A N 1
ATOM 1646 C CA . PRO A 1 208 ? 17.512 7.956 16.987 1.00 95.50 208 PRO A CA 1
ATOM 1647 C C . PRO A 1 208 ? 18.584 6.858 17.014 1.00 95.50 208 PRO A C 1
ATOM 1649 O O . PRO A 1 208 ? 18.802 6.226 18.048 1.00 95.50 208 PRO A O 1
ATOM 1652 N N . GLY A 1 209 ? 19.230 6.627 15.870 1.00 93.69 209 GLY A N 1
ATOM 1653 C CA . GLY A 1 209 ? 20.199 5.543 15.675 1.00 93.69 209 GLY A CA 1
ATOM 1654 C C . GLY A 1 209 ? 19.618 4.252 15.084 1.00 93.69 209 GLY A C 1
ATOM 1655 O O . GLY A 1 209 ? 20.387 3.376 14.688 1.00 93.69 209 GLY A O 1
ATOM 1656 N N . ASP A 1 210 ? 18.292 4.125 14.961 1.00 95.12 210 ASP A N 1
ATOM 1657 C CA . ASP A 1 210 ? 17.688 3.015 14.225 1.00 95.12 210 ASP A CA 1
ATOM 1658 C C . ASP A 1 210 ? 17.985 3.128 12.726 1.00 95.12 210 ASP A C 1
ATOM 1660 O O . ASP A 1 210 ? 17.484 4.010 12.035 1.00 95.12 210 ASP A O 1
ATOM 1664 N N . GLY A 1 211 ? 18.777 2.191 12.203 1.00 93.00 211 GLY A N 1
ATOM 1665 C CA . GLY A 1 211 ? 19.030 2.097 10.768 1.00 93.00 211 GLY A CA 1
ATOM 1666 C C . GLY A 1 211 ? 17.809 1.561 10.023 1.00 93.00 211 GLY A C 1
ATOM 1667 O O . GLY A 1 211 ? 17.381 0.430 10.275 1.00 93.00 211 GLY A O 1
ATOM 1668 N N . LEU A 1 212 ? 17.280 2.342 9.084 1.00 91.44 212 LEU A N 1
ATOM 1669 C CA . LEU A 1 212 ? 16.236 1.914 8.150 1.00 91.44 212 LEU A CA 1
ATOM 1670 C C . LEU A 1 212 ? 16.848 1.208 6.935 1.00 91.44 212 LEU A C 1
ATOM 1672 O O . LEU A 1 212 ? 18.026 1.390 6.633 1.00 91.44 212 LEU A O 1
ATOM 1676 N N . MET A 1 213 ? 16.065 0.365 6.263 1.00 88.81 213 MET A N 1
ATOM 1677 C CA . MET A 1 213 ? 16.480 -0.318 5.039 1.00 88.81 213 MET A CA 1
ATOM 1678 C C . MET A 1 213 ? 16.554 0.697 3.885 1.00 88.81 213 MET A C 1
ATOM 1680 O O . MET A 1 213 ? 15.516 1.246 3.512 1.00 88.81 213 MET A O 1
ATOM 1684 N N . PRO A 1 214 ? 17.743 0.956 3.313 1.00 87.62 214 PRO A N 1
ATOM 1685 C CA . PRO A 1 214 ? 17.903 1.929 2.242 1.00 87.62 214 PRO A CA 1
ATOM 1686 C C . PRO A 1 214 ? 17.684 1.297 0.862 1.00 87.62 214 PRO A C 1
ATOM 1688 O O . PRO A 1 214 ? 17.881 0.096 0.666 1.00 87.62 214 PRO A O 1
ATOM 1691 N N . LEU A 1 215 ? 17.372 2.139 -0.122 1.00 89.44 215 LEU A N 1
ATOM 1692 C CA . LEU A 1 215 ? 17.478 1.813 -1.542 1.00 89.44 215 LEU A CA 1
ATOM 1693 C C . LEU A 1 215 ? 18.735 2.484 -2.107 1.00 89.44 215 LEU A C 1
ATOM 1695 O O . LEU A 1 215 ? 18.743 3.692 -2.332 1.00 89.44 215 LEU A O 1
ATOM 1699 N N . TYR A 1 216 ? 19.787 1.706 -2.362 1.00 91.31 216 TYR A N 1
ATOM 1700 C CA . TYR A 1 216 ? 20.982 2.209 -3.043 1.00 91.31 216 TYR A CA 1
ATOM 1701 C C . TYR A 1 216 ? 20.921 1.919 -4.537 1.00 91.31 216 TYR A C 1
ATOM 1703 O O . TYR A 1 216 ? 20.633 0.790 -4.947 1.00 91.31 216 TYR A O 1
ATOM 1711 N N . ARG A 1 217 ? 21.223 2.944 -5.335 1.00 92.62 217 ARG A N 1
ATOM 1712 C CA . ARG A 1 217 ? 21.237 2.900 -6.798 1.00 92.62 217 ARG A CA 1
ATOM 1713 C C . ARG A 1 217 ? 22.525 3.517 -7.314 1.00 92.62 217 ARG A C 1
ATOM 1715 O O . ARG A 1 217 ? 23.030 4.459 -6.709 1.00 92.62 217 ARG A O 1
ATOM 1722 N N . ASP A 1 218 ? 23.014 3.002 -8.429 1.00 92.75 218 ASP A N 1
ATOM 1723 C CA . ASP A 1 218 ? 24.177 3.543 -9.125 1.00 92.75 218 ASP A CA 1
ATOM 1724 C C . ASP A 1 218 ? 24.038 3.350 -10.640 1.00 92.75 218 ASP A C 1
ATOM 1726 O O . ASP A 1 218 ? 23.211 2.562 -11.107 1.00 92.75 218 ASP A O 1
ATOM 1730 N N . LEU A 1 219 ? 24.855 4.059 -11.415 1.00 90.69 219 LEU A N 1
ATOM 1731 C CA . LEU A 1 219 ? 24.927 3.925 -12.865 1.00 90.69 219 LEU A CA 1
ATOM 1732 C C . LEU A 1 219 ? 26.153 3.104 -13.264 1.00 90.69 219 LEU A C 1
ATOM 1734 O O . LEU A 1 219 ? 27.295 3.530 -13.117 1.00 90.69 219 LEU A O 1
ATOM 1738 N N . VAL A 1 220 ? 25.915 1.946 -13.876 1.00 84.50 220 VAL A N 1
ATOM 1739 C CA . VAL A 1 220 ? 26.963 1.057 -14.386 1.00 84.50 220 VAL A CA 1
ATOM 1740 C C . VAL A 1 220 ? 26.855 0.989 -15.905 1.00 84.50 220 VAL A C 1
ATOM 1742 O O . VAL A 1 220 ? 25.896 0.451 -16.453 1.00 84.50 220 VAL A O 1
ATOM 1745 N N . ARG A 1 221 ? 27.846 1.551 -16.613 1.00 83.19 221 ARG A N 1
ATOM 1746 C CA . ARG A 1 221 ? 27.880 1.609 -18.095 1.00 83.19 221 ARG A CA 1
ATOM 1747 C C . ARG A 1 221 ? 26.609 2.229 -18.713 1.00 83.19 221 ARG A C 1
ATOM 1749 O O . ARG A 1 221 ? 26.150 1.820 -19.781 1.00 83.19 221 ARG A O 1
ATOM 1756 N N . GLY A 1 222 ? 26.035 3.216 -18.023 1.00 84.88 222 GLY A N 1
ATOM 1757 C CA . GLY A 1 222 ? 24.822 3.928 -18.438 1.00 84.88 222 GLY A CA 1
ATOM 1758 C C . GLY A 1 222 ? 23.502 3.254 -18.051 1.00 84.88 222 GLY A C 1
ATOM 1759 O O . GLY A 1 222 ? 22.462 3.874 -18.237 1.00 84.88 222 GLY A O 1
ATOM 1760 N N . TYR A 1 223 ? 23.533 2.044 -17.486 1.00 88.69 223 TYR A N 1
ATOM 1761 C CA . TYR A 1 223 ? 22.355 1.377 -16.931 1.00 88.69 223 TYR A CA 1
ATOM 1762 C C . TYR A 1 223 ? 22.243 1.644 -15.436 1.00 88.69 223 TYR A C 1
ATOM 1764 O O . TYR A 1 223 ? 23.244 1.601 -14.721 1.00 88.69 223 TYR A O 1
ATOM 1772 N N . GLU A 1 224 ? 21.024 1.850 -14.952 1.00 93.94 224 GLU A N 1
ATOM 1773 C CA . GLU A 1 224 ? 20.772 1.849 -13.515 1.00 93.94 224 GLU A CA 1
ATOM 1774 C C . GLU A 1 224 ? 20.930 0.429 -12.947 1.00 93.94 224 GLU A C 1
ATOM 1776 O O . GLU A 1 224 ? 20.460 -0.559 -13.525 1.00 93.94 224 GLU A O 1
ATOM 1781 N N . ALA A 1 225 ? 21.610 0.331 -11.811 1.00 94.25 225 ALA A N 1
ATOM 1782 C CA . ALA A 1 225 ? 21.715 -0.871 -11.007 1.00 94.25 225 ALA A CA 1
ATOM 1783 C C . ALA A 1 225 ? 21.371 -0.558 -9.551 1.00 94.25 225 ALA A C 1
ATOM 1785 O O . ALA A 1 225 ? 21.634 0.536 -9.054 1.00 94.25 225 ALA A O 1
ATOM 1786 N N . VAL A 1 226 ? 20.825 -1.548 -8.853 1.00 94.81 226 VAL A N 1
ATOM 1787 C CA . VAL A 1 226 ? 20.400 -1.448 -7.454 1.00 94.81 226 VAL A CA 1
ATOM 1788 C C . VAL A 1 226 ? 21.152 -2.440 -6.579 1.00 94.81 226 VAL A C 1
ATOM 1790 O O . VAL A 1 226 ? 21.440 -3.562 -7.000 1.00 94.81 226 VAL A O 1
ATOM 1793 N N . TYR A 1 227 ? 21.474 -2.039 -5.354 1.00 93.06 227 TYR A N 1
ATOM 1794 C CA . TYR A 1 227 ? 22.161 -2.908 -4.401 1.00 93.06 227 TYR A CA 1
ATOM 1795 C C . TYR A 1 227 ? 21.209 -3.967 -3.838 1.00 93.06 227 TYR A C 1
ATOM 1797 O O . TYR A 1 227 ? 20.145 -3.637 -3.315 1.00 93.06 227 TYR A O 1
ATOM 1805 N N . GLN A 1 228 ? 21.604 -5.238 -3.907 1.00 91.62 228 GLN A N 1
ATOM 1806 C CA . GLN A 1 228 ? 20.882 -6.356 -3.300 1.00 91.62 228 GLN A CA 1
ATOM 1807 C C . GLN A 1 228 ? 21.383 -6.586 -1.862 1.00 91.62 228 GLN A C 1
ATOM 1809 O O . GLN A 1 228 ? 22.494 -7.100 -1.699 1.00 91.62 228 GLN A O 1
ATOM 1814 N N . PRO A 1 229 ? 20.598 -6.265 -0.809 1.00 82.56 229 PRO A N 1
ATOM 1815 C CA . PRO A 1 229 ? 21.119 -6.165 0.559 1.00 82.56 229 PRO A CA 1
ATOM 1816 C C . PRO A 1 229 ? 21.691 -7.461 1.139 1.00 82.56 229 PRO A C 1
ATOM 1818 O O . PRO A 1 229 ? 22.703 -7.421 1.829 1.00 82.56 229 PRO A O 1
ATOM 1821 N N . LEU A 1 230 ? 21.071 -8.612 0.853 1.00 80.69 230 LEU A N 1
ATOM 1822 C CA . LEU A 1 230 ? 21.577 -9.908 1.325 1.00 80.69 230 LEU A CA 1
ATOM 1823 C C . LEU A 1 230 ? 22.770 -10.418 0.516 1.00 80.69 230 LEU A C 1
ATOM 1825 O O . LEU A 1 230 ? 23.638 -11.093 1.058 1.00 80.69 230 LEU A O 1
ATOM 1829 N N . GLY A 1 231 ? 22.782 -10.142 -0.790 1.00 80.94 231 GLY A N 1
ATOM 1830 C CA . GLY A 1 231 ? 23.799 -10.655 -1.705 1.00 80.94 231 GLY A CA 1
ATOM 1831 C C . GLY A 1 231 ? 25.063 -9.802 -1.756 1.00 80.94 231 GLY A C 1
ATOM 1832 O O . GLY A 1 231 ? 26.110 -10.287 -2.171 1.00 80.94 231 GLY A O 1
ATOM 1833 N N . GLY A 1 232 ? 24.975 -8.534 -1.357 1.00 88.69 232 GLY A N 1
ATOM 1834 C CA . GLY A 1 232 ? 26.114 -7.626 -1.343 1.00 88.69 232 GLY A CA 1
ATOM 1835 C C . GLY A 1 232 ? 26.604 -7.190 -2.725 1.00 88.69 232 GLY A C 1
ATOM 1836 O O . GLY A 1 232 ? 27.759 -6.796 -2.851 1.00 88.69 232 GLY A O 1
ATOM 1837 N N . TYR A 1 233 ? 25.760 -7.253 -3.758 1.00 91.75 233 TYR A N 1
ATOM 1838 C CA . TYR A 1 233 ? 26.129 -6.927 -5.139 1.00 91.75 233 TYR A CA 1
ATOM 1839 C C . TYR A 1 233 ? 25.153 -5.940 -5.786 1.00 91.75 233 TYR A C 1
ATOM 1841 O O . TYR A 1 233 ? 23.992 -5.836 -5.387 1.00 91.75 233 TYR A O 1
ATOM 1849 N N . MET A 1 234 ? 25.624 -5.235 -6.816 1.00 92.88 234 MET A N 1
ATOM 1850 C CA . MET A 1 234 ? 24.785 -4.393 -7.673 1.00 92.88 234 MET A CA 1
ATOM 1851 C C . MET A 1 234 ? 24.120 -5.241 -8.754 1.00 92.88 234 MET A C 1
ATOM 1853 O O . MET A 1 234 ? 24.782 -6.036 -9.423 1.00 92.88 234 MET A O 1
ATOM 1857 N N . TYR A 1 235 ? 22.818 -5.059 -8.949 1.00 94.69 235 TYR A N 1
ATOM 1858 C CA . TYR A 1 235 ? 22.039 -5.789 -9.939 1.00 94.69 235 TYR A CA 1
ATOM 1859 C C . TYR A 1 235 ? 21.317 -4.822 -10.886 1.00 94.69 235 TYR A C 1
ATOM 1861 O O . TYR A 1 235 ? 20.636 -3.924 -10.396 1.00 94.69 235 TYR A O 1
ATOM 1869 N N . PRO A 1 236 ? 21.436 -4.968 -12.219 1.00 95.94 236 PRO A N 1
ATOM 1870 C CA . PRO A 1 236 ? 20.815 -4.032 -13.156 1.00 95.94 236 PRO A CA 1
ATOM 1871 C C . PRO A 1 236 ? 19.284 -3.982 -13.034 1.00 95.94 236 PRO A C 1
ATOM 1873 O O . PRO A 1 236 ? 18.630 -5.028 -13.046 1.00 95.94 236 PRO A O 1
ATOM 1876 N N . THR A 1 237 ? 18.707 -2.779 -12.984 1.00 96.69 237 THR A N 1
ATOM 1877 C CA . THR A 1 237 ? 17.258 -2.574 -12.809 1.00 96.69 237 THR A CA 1
ATOM 1878 C C . THR A 1 237 ? 16.452 -3.192 -13.953 1.00 96.69 237 THR A C 1
ATOM 1880 O O . THR A 1 237 ? 15.460 -3.873 -13.700 1.00 96.69 237 THR A O 1
ATOM 1883 N N . HIS A 1 238 ? 16.898 -3.056 -15.208 1.00 95.81 238 HIS A N 1
ATOM 1884 C CA . HIS A 1 238 ? 16.206 -3.648 -16.364 1.00 95.81 238 HIS A CA 1
ATOM 1885 C C . HIS A 1 238 ? 16.063 -5.174 -16.275 1.00 95.81 238 HIS A C 1
ATOM 1887 O O . HIS A 1 238 ? 15.096 -5.731 -16.785 1.00 95.81 238 HIS A O 1
ATOM 1893 N N . ARG A 1 239 ? 16.986 -5.873 -15.594 1.00 95.56 239 ARG A N 1
ATOM 1894 C CA . ARG A 1 239 ? 16.843 -7.317 -15.351 1.00 95.56 239 ARG A CA 1
ATOM 1895 C C . ARG A 1 239 ? 15.739 -7.608 -14.342 1.00 95.56 239 ARG A C 1
ATOM 1897 O O . ARG A 1 239 ? 15.006 -8.569 -14.520 1.00 95.56 239 ARG A O 1
ATOM 1904 N N . LEU A 1 240 ? 15.574 -6.770 -13.318 1.00 96.50 240 LEU A N 1
ATOM 1905 C CA . LEU A 1 240 ? 14.452 -6.893 -12.381 1.00 96.50 240 LEU A CA 1
ATOM 1906 C C . LEU A 1 240 ? 13.104 -6.603 -13.057 1.00 96.50 240 LEU A C 1
ATOM 1908 O O . LEU A 1 240 ? 12.106 -7.227 -12.699 1.00 96.50 240 LEU A O 1
ATOM 1912 N N . ALA A 1 241 ? 13.077 -5.679 -14.021 1.00 97.19 241 ALA A N 1
ATOM 1913 C CA . ALA A 1 241 ? 11.902 -5.393 -14.840 1.00 97.19 241 ALA A CA 1
ATOM 1914 C C . ALA A 1 241 ? 11.559 -6.565 -15.780 1.00 97.19 241 ALA A C 1
ATOM 1916 O O . ALA A 1 241 ? 10.408 -6.988 -15.833 1.00 97.19 241 ALA A O 1
ATOM 1917 N N . ASP A 1 242 ? 12.561 -7.166 -16.426 1.00 96.62 242 ASP A N 1
ATOM 1918 C CA . ASP A 1 242 ? 12.403 -8.405 -17.200 1.00 96.62 242 ASP A CA 1
ATOM 1919 C C . ASP A 1 242 ? 11.873 -9.561 -16.338 1.00 96.62 242 ASP A C 1
ATOM 1921 O O . ASP A 1 242 ? 10.929 -10.250 -16.713 1.00 96.62 242 ASP A O 1
ATOM 1925 N N . GLU A 1 243 ? 12.420 -9.748 -15.136 1.00 95.62 243 GLU A N 1
ATOM 1926 C CA . GLU A 1 243 ? 11.902 -10.743 -14.197 1.00 95.62 243 GLU A CA 1
ATOM 1927 C C . GLU A 1 243 ? 10.459 -10.454 -13.766 1.00 95.62 243 GLU A C 1
ATOM 1929 O O . GLU A 1 243 ? 9.713 -11.391 -13.485 1.00 95.62 243 GLU A O 1
ATOM 1934 N N . TRP A 1 244 ? 10.050 -9.182 -13.684 1.00 95.38 244 TRP A N 1
ATOM 1935 C CA . TRP A 1 244 ? 8.648 -8.835 -13.453 1.00 95.38 244 TRP A CA 1
ATOM 1936 C C . TRP A 1 244 ? 7.781 -9.306 -14.624 1.00 95.38 244 TRP A C 1
ATOM 1938 O O . TRP A 1 244 ? 6.787 -9.981 -14.368 1.00 95.38 244 TRP A O 1
ATOM 1948 N N . ASN A 1 245 ? 8.187 -9.050 -15.872 1.00 96.19 245 ASN A N 1
ATOM 1949 C CA . ASN A 1 245 ? 7.462 -9.506 -17.064 1.00 96.19 245 ASN A CA 1
ATOM 1950 C C . ASN A 1 245 ? 7.320 -11.035 -17.102 1.00 96.19 245 ASN A C 1
ATOM 1952 O O . ASN A 1 245 ? 6.223 -11.535 -17.337 1.00 96.19 245 ASN A O 1
ATOM 1956 N N . LEU A 1 246 ? 8.393 -11.776 -16.795 1.00 93.69 246 LEU A N 1
ATOM 1957 C CA . LEU A 1 246 ? 8.361 -13.242 -16.721 1.00 93.69 246 LEU A CA 1
ATOM 1958 C C . LEU A 1 246 ? 7.401 -13.751 -15.635 1.00 93.69 246 LEU A C 1
ATOM 1960 O O . LEU A 1 246 ? 6.632 -14.676 -15.877 1.00 93.69 246 LEU A O 1
ATOM 1964 N N . ARG A 1 247 ? 7.418 -13.144 -14.438 1.00 93.12 247 ARG A N 1
ATOM 1965 C CA . ARG A 1 247 ? 6.511 -13.521 -13.336 1.00 93.12 247 ARG A CA 1
ATOM 1966 C C . ARG A 1 247 ? 5.036 -13.245 -13.640 1.00 93.12 247 ARG A C 1
ATOM 1968 O O . ARG A 1 247 ? 4.190 -13.868 -13.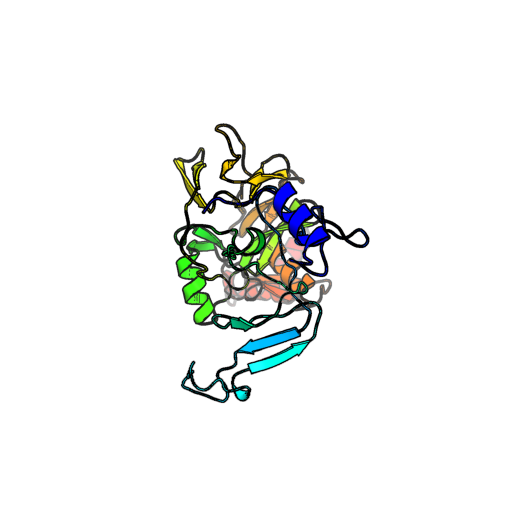011 1.00 93.12 247 ARG A O 1
ATOM 1975 N N . HIS A 1 248 ? 4.748 -12.302 -14.534 1.00 91.25 248 HIS A N 1
ATOM 1976 C CA . HIS A 1 248 ? 3.388 -11.916 -14.928 1.00 91.25 248 HIS A CA 1
ATOM 1977 C C . HIS A 1 248 ? 3.003 -12.458 -16.309 1.00 91.25 248 HIS A C 1
ATOM 1979 O O . HIS A 1 248 ? 2.010 -12.014 -16.873 1.00 91.25 248 HIS A O 1
ATOM 1985 N N . GLU A 1 249 ? 3.790 -13.395 -16.851 1.00 94.25 249 GLU A N 1
ATOM 1986 C CA . GLU A 1 249 ? 3.500 -14.093 -18.109 1.00 94.25 249 GLU A CA 1
ATOM 1987 C C . GLU A 1 249 ? 3.300 -13.151 -19.312 1.00 94.25 249 GLU A C 1
ATOM 1989 O O . GLU A 1 249 ? 2.610 -13.486 -20.271 1.00 94.25 249 GLU A O 1
ATOM 1994 N N . ILE A 1 250 ? 3.942 -11.976 -19.293 1.00 94.19 250 ILE A N 1
ATOM 1995 C CA . ILE A 1 250 ? 3.915 -11.028 -20.420 1.00 94.19 250 ILE A CA 1
ATOM 1996 C C . ILE A 1 250 ? 4.608 -11.640 -21.645 1.00 94.19 250 ILE A C 1
ATOM 1998 O O . ILE A 1 250 ? 4.174 -11.454 -22.780 1.00 94.19 250 ILE A O 1
ATOM 2002 N N . TYR A 1 251 ? 5.682 -12.394 -21.406 1.00 92.75 251 TYR A N 1
ATOM 2003 C CA . TYR A 1 251 ? 6.382 -13.211 -22.393 1.00 92.75 251 TYR A CA 1
ATOM 2004 C C . TYR A 1 251 ? 7.129 -14.360 -21.700 1.00 92.75 251 TYR A C 1
ATOM 2006 O O . TYR A 1 251 ? 7.309 -14.362 -20.481 1.00 92.75 251 TYR A O 1
ATOM 2014 N N . ALA A 1 252 ? 7.591 -15.337 -22.483 1.00 90.44 252 ALA A N 1
ATOM 2015 C CA . ALA A 1 252 ? 8.364 -16.477 -21.991 1.00 90.44 252 ALA A CA 1
ATOM 2016 C C . ALA A 1 252 ? 9.879 -16.198 -21.956 1.00 90.44 252 ALA A C 1
ATOM 2018 O O . ALA A 1 252 ? 10.401 -15.375 -22.712 1.00 90.44 252 ALA A O 1
ATOM 2019 N N . ASP A 1 253 ? 10.609 -16.937 -21.115 1.00 91.12 253 ASP A N 1
ATOM 2020 C CA . ASP A 1 253 ? 12.076 -16.933 -21.118 1.00 91.12 253 ASP A CA 1
ATOM 2021 C C . ASP A 1 253 ? 12.598 -17.817 -22.258 1.00 91.12 253 ASP A C 1
ATOM 2023 O O . ASP A 1 253 ? 12.769 -19.027 -22.110 1.00 91.12 253 ASP A O 1
ATOM 2027 N N . ILE A 1 254 ? 12.792 -17.210 -23.429 1.00 88.94 254 ILE A N 1
ATOM 2028 C CA . ILE A 1 254 ? 13.248 -17.909 -24.632 1.00 88.94 254 ILE A CA 1
ATOM 2029 C C . ILE A 1 254 ? 14.789 -17.886 -24.681 1.00 88.94 254 ILE A C 1
ATOM 2031 O O . ILE A 1 254 ? 15.382 -16.798 -24.693 1.00 88.94 254 ILE A O 1
ATOM 2035 N N . PRO A 1 255 ? 15.468 -19.049 -24.747 1.00 87.69 255 PRO A N 1
ATOM 2036 C CA . PRO A 1 255 ? 16.917 -19.113 -24.922 1.00 87.69 255 PRO A CA 1
ATOM 2037 C C . PRO A 1 255 ? 17.390 -18.365 -26.174 1.00 87.69 255 PRO A C 1
ATOM 2039 O O . PRO A 1 255 ? 16.740 -18.404 -27.215 1.00 87.69 255 PRO A O 1
ATOM 2042 N N . GLY A 1 256 ? 18.543 -17.697 -26.087 1.00 85.94 256 GLY A N 1
ATOM 2043 C CA . GLY A 1 256 ? 19.102 -16.935 -27.212 1.00 85.94 256 GLY A CA 1
ATOM 2044 C C . GLY A 1 256 ? 18.467 -15.556 -27.434 1.00 85.94 256 GLY A C 1
ATOM 2045 O O . GLY A 1 256 ? 18.727 -14.932 -28.462 1.00 85.94 256 GLY A O 1
ATOM 2046 N N . THR A 1 257 ? 17.664 -15.065 -26.483 1.00 88.94 257 THR A N 1
ATOM 2047 C CA . THR A 1 257 ? 17.116 -13.700 -26.510 1.00 88.94 257 THR A CA 1
ATOM 2048 C C . THR A 1 257 ? 17.882 -12.744 -25.596 1.00 88.94 257 THR A C 1
ATOM 2050 O O . THR A 1 257 ? 18.381 -13.124 -24.533 1.00 88.94 257 THR A O 1
ATOM 2053 N N . HIS A 1 258 ? 17.976 -11.482 -26.009 1.00 87.56 258 HIS A N 1
ATOM 2054 C CA . HIS A 1 258 ? 18.545 -10.376 -25.242 1.00 87.56 258 HIS A CA 1
ATOM 2055 C C . HIS A 1 258 ? 17.443 -9.411 -24.801 1.00 87.56 258 HIS A C 1
ATOM 2057 O O . HIS A 1 258 ? 16.434 -9.272 -25.488 1.00 87.56 258 HIS A O 1
ATOM 2063 N N . ARG A 1 259 ? 17.646 -8.756 -23.648 1.00 91.00 259 ARG A N 1
ATOM 2064 C CA . ARG A 1 259 ? 16.742 -7.701 -23.171 1.00 91.00 259 ARG A CA 1
ATOM 2065 C C . ARG A 1 259 ? 17.066 -6.401 -23.888 1.00 91.00 259 ARG A C 1
ATOM 2067 O O . ARG A 1 259 ? 18.240 -6.040 -23.938 1.00 91.00 259 ARG A O 1
ATOM 2074 N N . HIS A 1 260 ? 16.037 -5.707 -24.341 1.00 89.62 260 HIS A N 1
ATOM 2075 C CA . HIS A 1 260 ? 16.149 -4.439 -25.043 1.00 89.62 260 HIS A CA 1
ATOM 2076 C C . HIS A 1 260 ? 15.238 -3.386 -24.407 1.0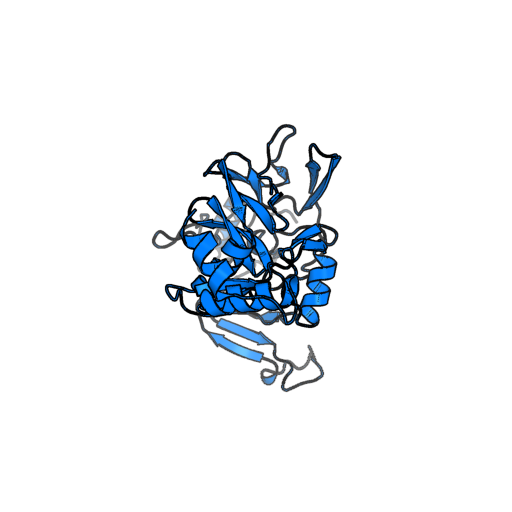0 89.62 260 HIS A C 1
ATOM 2078 O O . HIS A 1 260 ? 14.130 -3.710 -23.979 1.00 89.62 260 HIS A O 1
ATOM 2084 N N . HIS A 1 261 ? 15.716 -2.142 -24.343 1.00 92.38 261 HIS A N 1
ATOM 2085 C CA . HIS A 1 261 ? 14.907 -0.972 -24.001 1.00 92.38 261 HIS A CA 1
ATOM 2086 C C . HIS A 1 261 ? 14.322 -0.414 -25.293 1.00 92.38 261 HIS A C 1
ATOM 2088 O O . HIS A 1 261 ? 15.080 0.106 -26.107 1.00 92.38 261 HIS A O 1
ATOM 2094 N N . MET A 1 262 ? 13.005 -0.509 -25.471 1.00 91.56 262 MET A N 1
ATOM 2095 C CA . MET A 1 262 ? 12.342 -0.146 -26.733 1.00 91.56 262 MET A CA 1
ATOM 2096 C C . MET A 1 262 ? 12.520 1.330 -27.119 1.00 91.56 262 MET A C 1
ATOM 2098 O O . MET A 1 262 ? 12.517 1.669 -28.299 1.00 91.56 262 MET A O 1
ATOM 2102 N N . ASP A 1 263 ? 12.681 2.217 -26.138 1.00 92.06 263 ASP A N 1
ATOM 2103 C CA . ASP A 1 263 ? 12.936 3.647 -26.348 1.00 92.06 263 ASP A CA 1
ATOM 2104 C C . ASP A 1 263 ? 14.429 4.022 -26.387 1.00 92.06 263 ASP A C 1
ATOM 2106 O O . ASP A 1 263 ? 14.760 5.206 -26.463 1.00 92.06 263 ASP A O 1
ATOM 2110 N N . PHE A 1 264 ? 15.328 3.034 -26.316 1.00 87.81 264 PHE A N 1
ATOM 2111 C CA . PHE A 1 264 ? 16.784 3.194 -26.224 1.00 87.81 264 PHE A CA 1
ATOM 2112 C C . PHE A 1 264 ? 17.285 3.969 -24.986 1.00 87.81 264 PHE A C 1
ATOM 2114 O O . PHE A 1 264 ? 18.501 4.134 -24.812 1.00 87.81 264 PHE A O 1
ATOM 2121 N N . ASP A 1 265 ? 16.399 4.379 -24.070 1.00 89.75 265 ASP A N 1
ATOM 2122 C CA . ASP A 1 265 ? 16.770 4.980 -22.795 1.00 89.75 265 ASP A CA 1
ATOM 2123 C C . ASP A 1 265 ? 17.064 3.885 -21.765 1.00 89.75 265 ASP A C 1
ATOM 2125 O O . ASP A 1 265 ? 16.187 3.309 -21.120 1.00 89.75 265 ASP A O 1
ATOM 2129 N N . ARG A 1 266 ? 18.360 3.659 -21.534 1.00 89.81 266 ARG A N 1
ATOM 2130 C CA . ARG A 1 266 ? 18.893 2.690 -20.559 1.00 89.81 266 ARG A CA 1
ATOM 2131 C C . ARG A 1 266 ? 18.445 2.932 -19.111 1.00 89.81 266 ARG A C 1
ATOM 2133 O O . ARG A 1 266 ? 18.718 2.091 -18.247 1.00 89.81 266 ARG A O 1
ATOM 2140 N N . ARG A 1 267 ? 17.823 4.077 -18.815 1.00 91.44 267 ARG A N 1
ATOM 2141 C CA . ARG A 1 267 ? 17.294 4.439 -17.492 1.00 91.44 267 ARG A CA 1
ATOM 2142 C C . ARG A 1 267 ? 15.781 4.263 -17.393 1.00 91.44 267 ARG A C 1
ATOM 2144 O O . ARG A 1 267 ? 15.281 4.186 -16.273 1.00 91.44 267 ARG A O 1
ATOM 2151 N N . ASN A 1 268 ? 15.066 4.132 -18.510 1.00 95.75 268 ASN A N 1
ATOM 2152 C CA . ASN A 1 268 ? 13.639 3.840 -18.492 1.00 95.75 268 ASN A CA 1
ATOM 2153 C C . ASN A 1 268 ? 13.394 2.336 -18.298 1.00 95.75 268 ASN A C 1
ATOM 2155 O O . ASN A 1 268 ? 13.144 1.590 -19.242 1.00 95.75 268 ASN A O 1
ATOM 2159 N N . ASN A 1 269 ? 13.451 1.859 -17.054 1.00 96.88 269 ASN A N 1
ATOM 2160 C CA . ASN A 1 269 ? 13.304 0.432 -16.750 1.00 96.88 269 ASN A CA 1
ATOM 2161 C C . ASN A 1 269 ? 11.852 0.013 -16.475 1.00 96.88 269 ASN A C 1
ATOM 2163 O O . ASN A 1 269 ? 11.621 -0.930 -15.714 1.00 96.88 269 ASN A O 1
ATOM 2167 N N . ARG A 1 270 ? 10.853 0.698 -17.050 1.00 97.19 270 ARG A N 1
ATOM 2168 C CA . ARG A 1 270 ? 9.462 0.217 -16.970 1.00 97.19 270 ARG A CA 1
ATOM 2169 C C . ARG A 1 270 ? 9.393 -1.173 -17.588 1.00 97.19 270 ARG A C 1
ATOM 2171 O O . ARG A 1 270 ? 9.909 -1.339 -18.687 1.00 97.19 270 ARG A O 1
ATOM 2178 N N . PRO A 1 271 ? 8.713 -2.154 -16.972 1.00 96.88 271 PRO A N 1
ATOM 2179 C CA . PRO A 1 271 ? 8.548 -3.461 -17.603 1.00 96.88 271 PRO A CA 1
ATOM 2180 C C . PRO A 1 271 ? 7.895 -3.376 -18.988 1.00 96.88 271 PRO A C 1
ATOM 2182 O O . PRO A 1 271 ? 8.276 -4.115 -19.885 1.00 96.88 271 PRO A O 1
ATOM 2185 N N . THR A 1 272 ? 7.015 -2.393 -19.206 1.00 95.94 272 THR A N 1
ATOM 2186 C CA . THR A 1 272 ? 6.418 -2.091 -20.518 1.00 95.94 272 THR A CA 1
ATOM 2187 C C . THR A 1 272 ? 7.384 -1.485 -21.536 1.00 95.94 272 THR A C 1
ATOM 2189 O O . THR A 1 272 ? 6.973 -1.272 -22.663 1.00 95.94 272 THR A O 1
ATOM 2192 N N . ASN A 1 273 ? 8.606 -1.125 -21.141 1.00 96.50 273 ASN A N 1
ATOM 2193 C CA . ASN A 1 273 ? 9.678 -0.643 -22.016 1.00 96.50 273 ASN A CA 1
ATOM 2194 C C . ASN A 1 273 ? 10.764 -1.713 -22.237 1.00 96.50 273 ASN A C 1
ATOM 2196 O O . ASN A 1 273 ? 11.705 -1.486 -22.991 1.00 96.50 273 ASN A O 1
ATOM 2200 N N . ILE A 1 274 ? 10.653 -2.868 -21.570 1.00 94.88 274 ILE A N 1
ATOM 2201 C CA . ILE A 1 274 ? 11.601 -3.971 -21.697 1.00 94.88 274 ILE A CA 1
ATOM 2202 C C . ILE A 1 274 ? 10.982 -5.071 -22.542 1.00 94.88 274 ILE A C 1
ATOM 2204 O O . ILE A 1 274 ? 9.934 -5.617 -22.198 1.00 94.88 274 ILE A O 1
ATOM 2208 N N . GLU A 1 275 ? 11.684 -5.447 -23.600 1.00 93.62 275 GLU A N 1
ATOM 2209 C CA . GLU A 1 275 ? 11.325 -6.590 -24.428 1.00 93.62 275 GLU A CA 1
ATOM 2210 C C . GLU A 1 275 ? 12.478 -7.582 -24.550 1.00 93.62 275 GLU A C 1
ATOM 2212 O O . GLU A 1 275 ? 13.623 -7.307 -24.175 1.00 93.62 275 GLU A O 1
ATOM 2217 N N . ARG A 1 276 ? 12.161 -8.760 -25.086 1.00 91.94 276 ARG A N 1
ATOM 2218 C CA . ARG A 1 276 ? 13.141 -9.778 -25.444 1.00 91.94 276 ARG A CA 1
ATOM 2219 C C . ARG A 1 276 ? 13.119 -10.011 -26.937 1.00 91.94 276 ARG A C 1
ATOM 2221 O O . ARG A 1 276 ? 12.086 -10.366 -27.489 1.00 91.94 276 ARG A O 1
ATOM 2228 N N . MET A 1 277 ? 14.284 -9.894 -27.556 1.00 90.00 277 MET A N 1
ATOM 2229 C CA . MET A 1 277 ? 14.468 -10.129 -28.987 1.00 90.00 277 MET A CA 1
ATOM 2230 C C . MET A 1 277 ? 15.632 -11.089 -29.236 1.00 90.00 277 MET A C 1
ATOM 2232 O O . MET A 1 277 ? 16.511 -11.210 -28.375 1.00 90.00 277 MET A O 1
ATOM 2236 N N . PRO A 1 278 ? 15.667 -11.802 -30.375 1.00 89.44 278 PRO A N 1
ATOM 2237 C CA . PRO A 1 278 ? 16.794 -12.658 -30.732 1.00 89.44 278 PRO A CA 1
ATOM 2238 C C . PRO A 1 278 ? 18.127 -11.907 -30.644 1.00 89.44 278 PRO A C 1
ATOM 2240 O O . PRO A 1 278 ? 18.236 -10.761 -31.077 1.00 89.44 278 PRO A O 1
ATOM 2243 N N . ALA A 1 279 ? 19.163 -12.557 -30.112 1.00 82.69 279 ALA A N 1
ATOM 2244 C CA . ALA A 1 279 ? 20.472 -11.930 -29.922 1.00 82.69 279 ALA A CA 1
ATOM 2245 C C . ALA A 1 279 ? 21.056 -11.352 -31.226 1.00 82.69 279 ALA A C 1
ATOM 2247 O O . ALA A 1 279 ? 21.654 -10.277 -31.208 1.00 82.69 279 ALA A O 1
ATOM 2248 N N . SER A 1 280 ? 20.848 -12.032 -32.359 1.00 81.94 280 SER A N 1
ATOM 2249 C CA . SER A 1 280 ? 21.277 -11.564 -33.683 1.00 81.94 280 SER A CA 1
ATOM 2250 C C . SER A 1 280 ? 20.582 -10.268 -34.104 1.00 81.94 280 SER A C 1
ATOM 2252 O O . SER A 1 280 ? 21.231 -9.356 -34.613 1.00 81.94 280 SER A O 1
ATOM 2254 N N . GLU A 1 281 ? 19.278 -10.158 -33.854 1.00 80.69 281 GLU A N 1
ATOM 2255 C CA . GLU A 1 281 ? 18.488 -8.967 -34.162 1.00 80.69 281 GLU A CA 1
ATOM 2256 C C . GLU A 1 281 ? 18.863 -7.796 -33.253 1.00 80.69 281 GLU A C 1
ATOM 2258 O O . GLU A 1 281 ? 19.076 -6.689 -33.742 1.00 80.69 281 GLU A O 1
ATOM 2263 N N . HIS A 1 282 ? 19.066 -8.063 -31.962 1.00 80.94 282 HIS A N 1
ATOM 2264 C CA . HIS A 1 282 ? 19.530 -7.075 -30.990 1.00 80.94 282 HIS A CA 1
ATOM 2265 C C . HIS A 1 282 ? 20.885 -6.467 -31.365 1.00 80.94 282 HIS A C 1
ATOM 2267 O O . HIS A 1 282 ? 21.086 -5.255 -31.282 1.00 80.94 282 HIS A O 1
ATOM 2273 N N . ILE A 1 283 ? 21.837 -7.312 -31.774 1.00 76.00 283 ILE A N 1
ATOM 2274 C CA . ILE A 1 283 ? 23.160 -6.866 -32.222 1.00 76.00 283 ILE A CA 1
ATOM 2275 C C . ILE A 1 283 ? 23.018 -6.030 -33.495 1.00 76.00 283 ILE A C 1
ATOM 2277 O O . ILE A 1 283 ? 23.582 -4.941 -33.568 1.00 76.00 283 ILE A O 1
ATOM 2281 N N . ARG A 1 284 ? 22.224 -6.489 -34.472 1.00 74.50 284 ARG A N 1
ATOM 2282 C CA . ARG A 1 284 ? 21.984 -5.751 -35.720 1.00 74.50 284 ARG A CA 1
ATOM 2283 C C . ARG A 1 284 ? 21.378 -4.369 -35.465 1.00 74.50 284 ARG A C 1
ATOM 2285 O O . ARG A 1 284 ? 21.826 -3.408 -36.078 1.00 74.50 284 ARG A O 1
ATOM 2292 N N . LEU A 1 285 ? 20.403 -4.274 -34.561 1.00 74.31 285 LEU A N 1
ATOM 2293 C CA . LEU A 1 285 ? 19.725 -3.025 -34.217 1.00 74.31 285 LEU A CA 1
ATOM 2294 C C . LEU A 1 285 ? 20.709 -1.996 -33.641 1.00 74.31 285 LEU A C 1
ATOM 2296 O O . LEU A 1 285 ? 20.846 -0.901 -34.175 1.00 74.31 285 LEU A O 1
ATOM 2300 N N . HIS A 1 286 ? 21.489 -2.380 -32.627 1.00 70.31 286 HIS A N 1
ATOM 2301 C CA . HIS A 1 286 ? 22.477 -1.474 -32.032 1.00 70.31 286 HIS A CA 1
ATOM 2302 C C . HIS A 1 286 ? 23.656 -1.150 -32.949 1.00 70.31 286 HIS A C 1
ATOM 2304 O O . HIS A 1 286 ? 24.285 -0.102 -32.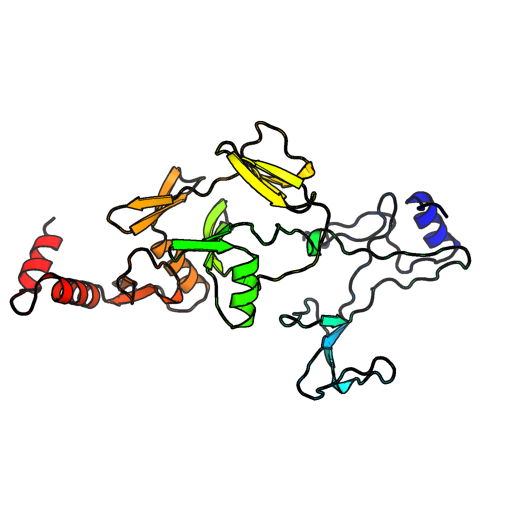798 1.00 70.31 286 HIS A O 1
ATOM 2310 N N . ASN A 1 287 ? 23.974 -2.036 -33.884 1.00 66.19 287 ASN A N 1
ATOM 2311 C CA . ASN A 1 287 ? 25.003 -1.787 -34.878 1.00 66.19 287 ASN A CA 1
ATOM 2312 C C . ASN A 1 287 ? 24.543 -0.781 -35.942 1.00 66.19 287 ASN A C 1
ATOM 2314 O O . ASN A 1 287 ? 25.309 0.115 -36.293 1.00 66.19 287 ASN A O 1
ATOM 2318 N N . ALA A 1 288 ? 23.289 -0.882 -36.395 1.00 60.06 288 ALA A N 1
ATOM 2319 C CA . ALA A 1 288 ? 22.689 0.068 -37.328 1.00 60.06 288 ALA A CA 1
ATOM 2320 C C . ALA A 1 288 ? 22.628 1.490 -36.741 1.00 60.06 288 ALA A C 1
ATOM 2322 O O . ALA A 1 288 ? 22.958 2.449 -37.436 1.00 60.06 288 ALA A O 1
ATOM 2323 N N . ASP A 1 289 ? 22.306 1.617 -35.449 1.00 55.72 289 ASP A N 1
ATOM 2324 C CA . ASP A 1 289 ? 22.244 2.917 -34.765 1.00 55.72 289 ASP A CA 1
ATOM 2325 C C . ASP A 1 289 ? 23.618 3.562 -34.523 1.00 55.72 289 ASP A C 1
ATOM 2327 O O . ASP A 1 289 ? 23.718 4.787 -34.458 1.00 55.72 289 ASP A O 1
ATOM 2331 N N . ASN A 1 290 ? 24.686 2.768 -34.366 1.00 51.25 290 ASN A N 1
ATOM 2332 C CA . ASN A 1 290 ? 26.013 3.296 -34.022 1.00 51.25 290 ASN A CA 1
ATOM 2333 C C . ASN A 1 290 ? 26.941 3.526 -35.223 1.00 51.25 290 ASN A C 1
ATOM 2335 O O . ASN A 1 290 ? 27.843 4.355 -35.113 1.00 51.25 290 ASN A O 1
ATOM 2339 N N . TYR A 1 291 ? 26.772 2.808 -36.340 1.00 49.00 291 TYR A N 1
ATOM 2340 C CA . TYR A 1 291 ? 27.818 2.742 -37.371 1.00 49.00 291 TYR A CA 1
ATOM 2341 C C . TYR A 1 291 ? 27.381 3.075 -38.810 1.00 49.00 291 TYR A C 1
ATOM 2343 O O . TYR A 1 291 ? 28.241 3.159 -39.686 1.00 49.00 291 TYR A O 1
ATOM 2351 N N . GLY A 1 292 ? 26.097 3.354 -39.065 1.00 51.84 292 GLY A N 1
ATOM 2352 C CA . GLY A 1 292 ? 25.618 3.762 -40.396 1.00 51.84 292 GLY A CA 1
ATOM 2353 C C . GLY A 1 292 ? 25.681 2.656 -41.466 1.00 51.84 292 GLY A C 1
ATOM 2354 O O . GLY A 1 292 ? 25.949 1.496 -41.166 1.00 51.84 292 GLY A O 1
ATOM 2355 N N . GLU A 1 293 ? 25.406 3.011 -42.730 1.00 51.59 293 GLU A N 1
ATOM 2356 C CA . GLU A 1 293 ? 25.217 2.054 -43.845 1.00 51.59 293 GLU A CA 1
ATOM 2357 C C . GLU A 1 293 ? 26.480 1.269 -44.264 1.00 51.59 293 GLU A C 1
ATOM 2359 O O . GLU A 1 293 ? 26.359 0.263 -44.957 1.00 51.59 293 GLU A O 1
ATOM 2364 N N . GLU A 1 294 ? 27.681 1.677 -43.838 1.00 48.84 294 GLU A N 1
ATOM 2365 C CA . GLU A 1 294 ? 28.952 1.003 -44.177 1.00 48.84 294 GLU A CA 1
ATOM 2366 C C . GLU A 1 294 ? 29.410 -0.028 -43.127 1.00 48.84 294 GLU A C 1
ATOM 2368 O O . GLU A 1 294 ? 30.511 -0.575 -43.214 1.00 48.84 294 GLU A O 1
ATOM 2373 N N . PHE A 1 295 ? 28.592 -0.300 -42.110 1.00 50.72 295 PHE A N 1
ATOM 2374 C CA . PHE A 1 295 ? 28.950 -1.232 -41.049 1.00 50.72 295 PHE A CA 1
ATOM 2375 C C . PHE A 1 295 ? 28.817 -2.698 -41.481 1.00 50.72 295 PHE A C 1
ATOM 2377 O O . PHE A 1 295 ? 27.725 -3.139 -41.834 1.00 50.72 295 PHE A O 1
ATOM 2384 N N . ASP A 1 296 ? 29.912 -3.462 -41.378 1.00 55.41 296 ASP A N 1
ATOM 2385 C CA . ASP A 1 296 ? 29.944 -4.915 -41.592 1.00 55.41 296 ASP A CA 1
ATOM 2386 C C . ASP A 1 296 ? 29.641 -5.668 -40.273 1.00 55.41 296 ASP A C 1
ATOM 2388 O O . ASP A 1 296 ? 30.504 -5.760 -39.386 1.00 55.41 296 ASP A O 1
ATOM 2392 N N . PRO A 1 297 ? 28.424 -6.223 -40.115 1.00 54.66 297 PRO A N 1
ATOM 2393 C CA . PRO A 1 297 ? 28.011 -6.885 -38.886 1.00 54.66 297 PRO A CA 1
ATOM 2394 C C . PRO A 1 297 ? 28.639 -8.266 -38.687 1.00 54.66 297 PRO A C 1
ATOM 2396 O O . PRO A 1 297 ? 28.773 -8.699 -37.538 1.00 54.66 297 PRO A O 1
ATOM 2399 N N . ASP A 1 298 ? 29.057 -8.937 -39.761 1.00 55.31 298 ASP A N 1
ATOM 2400 C CA . ASP A 1 298 ? 29.617 -10.286 -39.694 1.00 55.31 298 ASP A CA 1
ATOM 2401 C C . ASP A 1 298 ? 31.069 -10.238 -39.199 1.00 55.31 298 ASP A C 1
ATOM 2403 O O . ASP A 1 298 ? 31.464 -11.013 -38.320 1.00 55.31 298 ASP A O 1
ATOM 2407 N N . ALA A 1 299 ? 31.844 -9.254 -39.670 1.00 51.19 299 ALA A N 1
ATOM 2408 C CA . ALA A 1 299 ? 33.206 -9.008 -39.195 1.00 51.19 299 ALA A CA 1
ATOM 2409 C C . ALA A 1 299 ? 33.246 -8.599 -37.710 1.00 51.19 299 ALA A C 1
ATOM 2411 O O . ALA A 1 299 ? 34.129 -9.029 -36.960 1.00 51.19 299 ALA A O 1
ATOM 2412 N N . HIS A 1 300 ? 32.272 -7.803 -37.256 1.00 49.81 300 HIS A N 1
ATOM 2413 C CA . HIS A 1 300 ? 32.195 -7.362 -35.862 1.00 49.81 300 HIS A CA 1
ATOM 2414 C C . HIS A 1 300 ? 31.725 -8.477 -34.912 1.00 49.81 300 HIS A C 1
ATOM 2416 O O . HIS A 1 300 ? 32.295 -8.655 -33.833 1.00 49.81 300 HIS A O 1
ATOM 2422 N N . GLY A 1 301 ? 30.726 -9.272 -35.317 1.00 46.81 301 GLY A N 1
ATOM 2423 C CA . GLY A 1 301 ? 30.239 -10.414 -34.535 1.00 46.81 301 GLY A CA 1
ATOM 2424 C C . GLY A 1 301 ? 31.311 -11.486 -34.307 1.00 46.81 301 GLY A C 1
ATOM 2425 O O . GLY A 1 301 ? 31.428 -12.013 -33.198 1.00 46.81 301 GLY A O 1
ATOM 2426 N N . ALA A 1 302 ? 32.148 -11.752 -35.315 1.00 44.62 302 ALA A N 1
ATOM 2427 C CA . ALA A 1 302 ? 33.270 -12.685 -35.207 1.00 44.62 302 ALA A CA 1
ATOM 2428 C C . ALA A 1 302 ? 34.360 -12.209 -34.225 1.00 44.62 302 ALA A C 1
ATOM 2430 O O . ALA A 1 302 ? 34.951 -13.026 -33.519 1.00 44.62 302 ALA A O 1
ATOM 2431 N N . ALA A 1 303 ? 34.599 -10.895 -34.128 1.00 40.75 303 ALA A N 1
ATOM 2432 C CA . ALA A 1 303 ? 35.592 -10.322 -33.215 1.00 40.75 303 ALA A CA 1
ATOM 2433 C C . ALA A 1 303 ? 35.182 -10.430 -31.734 1.00 40.75 303 ALA A C 1
ATOM 2435 O O . ALA A 1 303 ? 36.042 -10.613 -30.877 1.00 40.75 303 ALA A O 1
ATOM 2436 N N . ILE A 1 304 ? 33.879 -10.366 -31.437 1.00 41.38 304 ILE A N 1
ATOM 2437 C CA . ILE A 1 304 ? 33.342 -10.499 -30.070 1.00 41.38 304 ILE A CA 1
ATOM 2438 C C . ILE A 1 304 ? 33.331 -11.962 -29.601 1.00 41.38 304 ILE A C 1
ATOM 2440 O O . ILE A 1 304 ? 33.516 -12.225 -28.418 1.00 41.38 304 ILE A O 1
ATOM 2444 N N . GLN A 1 305 ? 33.144 -12.934 -30.500 1.00 37.44 305 GLN A N 1
ATOM 2445 C CA . GLN A 1 305 ? 33.191 -14.359 -30.133 1.00 37.44 305 GLN A CA 1
ATOM 2446 C C . GLN A 1 305 ? 34.613 -14.881 -29.857 1.00 37.44 305 GLN A C 1
ATOM 2448 O O . GLN A 1 305 ? 34.764 -15.955 -29.277 1.00 37.44 305 GLN A O 1
ATOM 2453 N N . ALA A 1 306 ? 35.647 -14.140 -30.263 1.00 34.25 306 ALA A N 1
ATOM 2454 C CA . ALA A 1 306 ? 37.053 -14.490 -30.060 1.00 34.25 306 ALA A CA 1
ATOM 2455 C C . ALA A 1 306 ? 37.668 -13.912 -28.762 1.00 34.25 306 ALA A C 1
ATOM 2457 O O . ALA A 1 306 ? 38.858 -14.124 -28.516 1.00 34.25 306 ALA A O 1
ATOM 2458 N N . SER A 1 307 ? 36.884 -13.201 -27.941 1.00 31.83 307 SER A N 1
ATOM 2459 C CA . SER A 1 307 ? 37.290 -12.547 -26.680 1.00 31.83 307 SER A CA 1
ATOM 2460 C C . SER A 1 307 ? 36.458 -13.015 -25.493 1.00 31.83 307 SER A C 1
ATOM 2462 O O . SER A 1 307 ? 37.045 -13.213 -24.407 1.00 31.83 307 SER A O 1
#